Protein AF-0000000076232644 (afdb_homodimer)

Nearest PDB structures (foldseek):
  5eiz-assembly1_C  TM=9.109E-01  e=2.257E-10  Homo sapiens
  4evg-assembly1_C  TM=9.072E-01  e=2.935E-10  Homo sapiens
  6oye-assembly1_C  TM=9.095E-01  e=3.347E-10  Homo sapiens
  6oyg-assembly1_C  TM=9.077E-01  e=3.134E-10  Homo sapiens
  1mff-assembly1_C  TM=9.057E-01  e=1.023E-09  Mus musculus

Organism: NCBI:txid252671

Sequence (260 aa):
MDFWLKEGSFKMPILTIKTNADQTKFERRFFRDLGENIAMHCGIDARNVMIVVLGNQSMYFGCSEAICALASFVITDDLINNEQKSKISTDVFKALLAKGVPSSRTYLTFDRIEKSDIFFNTKRLARPKDMDFWLKEGSFKMPILTIKTNADQTKFERRFFRDLGENIAMHCGIDARNVMIVVLGNQSMYFGCSEAICALASFVITDDLINNEQKSKISTDVFKALLAKGVPSSRTYLTFDRIEKSDIFFNTKRLARPKD

Secondary structure (DSSP, 8-state):
--GGG-SS-----EEEEEESS-GGG--HHHHHHHHHHHHHHHTS-GGG-EEEEE-S-----SSS-SS-EEEEEEEESS---HHHHHHHHHHHHHHHHTTT--GGGEEEEEEEE-GGGEEETTEESS----/--GGG-TT-----EEEEEESS-GGG--HHHHHHHHHHHHHHHTS-GGG-EEEEE-S-EEEESSS-SS-EEEEEEEESS---HHHHHHHHHHHHHHHHTTT--GGGEEEEEEEE-GGG-EETTEESS----

Solvent-accessible surface area (backbone atoms only — not comparable to full-atom values): 14267 Å² total; per-residue (Å²): 126,68,74,77,62,54,76,79,79,68,60,50,42,36,39,40,35,38,23,44,43,62,51,81,72,64,44,68,67,58,46,51,55,52,35,45,51,45,16,59,63,67,71,51,62,39,57,50,32,35,40,37,39,43,40,61,38,93,56,75,57,93,92,34,67,65,63,30,36,46,32,39,36,36,31,27,64,80,60,74,52,71,66,40,50,49,52,47,49,51,52,53,44,50,57,38,37,77,68,67,30,45,62,93,43,43,51,74,46,82,43,78,40,58,48,50,34,29,32,45,54,88,33,65,64,33,75,67,83,129,127,68,74,80,55,53,70,87,74,69,62,51,44,36,38,40,35,40,23,45,43,62,51,81,72,66,45,68,66,57,54,53,56,51,34,43,51,48,16,59,62,69,71,52,60,46,87,52,49,45,78,46,77,45,40,62,31,49,46,34,45,49,83,32,68,65,64,30,36,46,33,40,35,35,30,30,63,84,52,72,52,72,67,39,48,50,53,45,47,49,50,52,40,52,56,37,38,78,67,68,30,45,39,84,39,28,43,38,36,58,42,78,39,57,47,48,76,36,72,54,95,92,32,65,62,36,77,70,82,126

InterPro domains:
  IPR001398 Macrophage migration inhibitory factor [PF01187] (13-122)
  IPR001398 Macrophage migration inhibitory factor [PTHR11954] (12-122)
  IPR014347 Tautomerase/MIF superfamily [G3DSA:3.30.429.10] (12-127)
  IPR014347 Tautomerase/MIF superfamily [SSF55331] (12-125)

Structure (mmCIF, N/CA/C/O backbone):
data_AF-0000000076232644-model_v1
#
loop_
_entity.id
_entity.type
_entity.pdbx_description
1 polymer 'L-dopachrome isomerase'
#
loop_
_atom_site.group_PDB
_atom_site.id
_atom_site.type_symbol
_atom_site.label_atom_id
_atom_site.label_alt_id
_atom_site.label_comp_id
_atom_site.label_asym_id
_atom_site.label_entity_id
_atom_site.label_seq_id
_atom_site.pdbx_PDB_ins_code
_atom_site.Cartn_x
_atom_site.Cartn_y
_atom_site.Cartn_z
_atom_site.occupancy
_atom_site.B_iso_or_equiv
_atom_site.auth_seq_id
_atom_site.auth_comp_id
_atom_site.auth_asym_id
_atom_site.auth_atom_id
_atom_site.pdbx_PDB_model_num
ATOM 1 N N . MET A 1 1 ? 25.438 10.969 -5.785 1 29.89 1 MET A N 1
ATOM 2 C CA . MET A 1 1 ? 24.109 11.281 -6.305 1 29.89 1 MET A CA 1
ATOM 3 C C . MET A 1 1 ? 23.328 10.008 -6.621 1 29.89 1 MET A C 1
ATOM 5 O O . MET A 1 1 ? 23.797 9.18 -7.41 1 29.89 1 MET A O 1
ATOM 9 N N . ASP A 1 2 ? 22.516 9.523 -5.75 1 37.59 2 ASP A N 1
ATOM 10 C CA . ASP A 1 2 ? 22.109 8.133 -5.891 1 37.59 2 ASP A CA 1
ATOM 11 C C . ASP A 1 2 ? 21.438 7.891 -7.234 1 37.59 2 ASP A C 1
ATOM 13 O O . ASP A 1 2 ? 20.609 8.695 -7.668 1 37.59 2 ASP A O 1
ATOM 17 N N . PHE A 1 3 ? 22.047 7.191 -8.078 1 39.88 3 PHE A N 1
ATOM 18 C CA . PHE A 1 3 ? 21.719 6.816 -9.445 1 39.88 3 PHE A CA 1
ATOM 19 C C . PHE A 1 3 ? 20.219 6.711 -9.633 1 39.88 3 PHE A C 1
ATOM 21 O O . PHE A 1 3 ? 19.688 7.07 -10.688 1 39.88 3 PHE A O 1
ATOM 28 N N . TRP A 1 4 ? 19.516 6.109 -8.727 1 42.22 4 TRP A N 1
ATOM 29 C CA . TRP A 1 4 ? 18.094 5.754 -8.836 1 42.22 4 TRP A CA 1
ATOM 30 C C . TRP A 1 4 ? 17.234 7.004 -8.922 1 42.22 4 TRP A C 1
ATOM 32 O O . TRP A 1 4 ? 16.109 6.957 -9.445 1 42.22 4 TRP A O 1
ATOM 42 N N . LEU A 1 5 ? 17.672 8.078 -8.125 1 43.34 5 LEU A N 1
ATOM 43 C CA . LEU A 1 5 ? 16.906 9.32 -8.141 1 43.34 5 LEU A CA 1
ATOM 44 C C . LEU A 1 5 ? 17.141 10.086 -9.445 1 43.34 5 LEU A C 1
ATOM 46 O O . LEU A 1 5 ? 16.922 11.297 -9.5 1 43.34 5 LEU A O 1
ATOM 50 N N . LYS A 1 6 ? 17.891 9.617 -10.328 1 39.97 6 LYS A N 1
ATOM 51 C CA . LYS A 1 6 ? 17.797 10.5 -11.492 1 39.97 6 LYS A CA 1
ATOM 52 C C . LYS A 1 6 ? 16.375 10.977 -11.711 1 39.97 6 LYS A C 1
ATOM 54 O O . LYS A 1 6 ? 15.445 10.172 -11.781 1 39.97 6 LYS A O 1
ATOM 59 N N . GLU A 1 7 ? 15.977 12.172 -11.398 1 47.12 7 GLU A N 1
ATOM 60 C CA . GLU A 1 7 ? 14.766 12.977 -11.258 1 47.12 7 GLU A CA 1
ATOM 61 C C . GLU A 1 7 ? 13.656 12.469 -12.18 1 47.12 7 GLU A C 1
ATOM 63 O O . GLU A 1 7 ? 12.484 12.5 -11.82 1 47.12 7 GLU A O 1
ATOM 68 N N . GLY A 1 8 ? 14.016 12.172 -13.445 1 49.34 8 GLY A N 1
ATOM 69 C CA . GLY A 1 8 ? 12.953 12.164 -14.438 1 49.34 8 GLY A CA 1
ATOM 70 C C . GLY A 1 8 ? 12.102 10.906 -14.391 1 49.34 8 GLY A C 1
ATOM 71 O O . GLY A 1 8 ? 10.883 10.969 -14.531 1 49.34 8 GLY A O 1
ATOM 72 N N . SER A 1 9 ? 12.508 9.641 -14.656 1 57.81 9 SER A N 1
ATOM 73 C CA . SER A 1 9 ? 11.664 8.539 -15.102 1 57.81 9 SER A CA 1
ATOM 74 C C . SER A 1 9 ? 11.414 7.543 -13.969 1 57.81 9 SER A C 1
ATOM 76 O O . SER A 1 9 ? 11.391 6.332 -14.195 1 57.81 9 SER A O 1
ATOM 78 N N . PHE A 1 10 ? 11.43 7.977 -12.758 1 69.25 10 PHE A N 1
ATOM 79 C CA . PHE A 1 10 ? 11.211 6.961 -11.734 1 69.25 10 PHE A CA 1
ATOM 80 C C . PHE A 1 10 ? 9.758 6.492 -11.742 1 69.25 10 PHE A C 1
ATOM 82 O O . PHE A 1 10 ? 8.836 7.293 -11.562 1 69.25 10 PHE A O 1
ATOM 89 N N . LYS A 1 11 ? 9.609 5.289 -12.25 1 77.06 11 LYS A N 1
ATOM 90 C CA . LYS A 1 11 ? 8.336 4.582 -12.141 1 77.06 11 LYS A CA 1
ATOM 91 C C . LYS A 1 11 ? 8.32 3.684 -10.906 1 77.06 11 LYS A C 1
ATOM 93 O O . LYS A 1 11 ? 9.359 3.193 -10.469 1 77.06 11 LYS A O 1
ATOM 98 N N . MET A 1 12 ? 7.234 3.857 -9.984 1 86.06 12 MET A N 1
ATOM 99 C CA . MET A 1 12 ? 7.008 3.121 -8.742 1 86.06 12 MET A CA 1
ATOM 100 C C . MET A 1 12 ? 5.812 2.182 -8.875 1 86.06 12 MET A C 1
ATOM 102 O O . MET A 1 12 ? 4.703 2.521 -8.469 1 86.06 12 MET A O 1
ATOM 106 N N . PRO A 1 13 ? 6.25 1.113 -9.547 1 92.5 13 PRO A N 1
ATOM 107 C CA . PRO A 1 13 ? 5.137 0.169 -9.664 1 92.5 13 PRO A CA 1
ATOM 108 C C . PRO A 1 13 ? 4.91 -0.639 -8.391 1 92.5 13 PRO A C 1
ATOM 110 O O . PRO A 1 13 ? 5.844 -1.246 -7.867 1 92.5 13 PRO A O 1
ATOM 113 N N . ILE A 1 14 ? 3.783 -0.61 -7.902 1 95.94 14 ILE A N 1
ATOM 114 C CA . ILE A 1 14 ? 3.379 -1.385 -6.734 1 95.94 14 ILE A CA 1
ATOM 115 C C . ILE A 1 14 ? 2.162 -2.24 -7.078 1 95.94 14 ILE A C 1
ATOM 117 O O . ILE A 1 14 ? 1.12 -1.717 -7.477 1 95.94 14 ILE A O 1
ATOM 121 N N . LEU A 1 15 ? 2.338 -3.488 -7.004 1 97.75 15 LEU A N 1
ATOM 122 C CA . LEU A 1 15 ? 1.229 -4.418 -7.191 1 97.75 15 LEU A CA 1
ATOM 123 C C . LEU A 1 15 ? 0.832 -5.062 -5.867 1 97.75 15 LEU A C 1
ATOM 125 O O . LEU A 1 15 ? 1.655 -5.707 -5.211 1 97.75 15 LEU A O 1
ATOM 129 N N . THR A 1 16 ? -0.384 -4.887 -5.473 1 98.62 16 THR A N 1
ATOM 130 C CA . THR A 1 16 ? -0.938 -5.547 -4.297 1 98.62 16 THR A CA 1
ATOM 131 C C . THR A 1 16 ? -2.021 -6.543 -4.691 1 98.62 16 THR A C 1
ATOM 133 O O . THR A 1 16 ? -2.945 -6.203 -5.438 1 98.62 16 THR A O 1
ATOM 136 N N . ILE A 1 17 ? -1.903 -7.73 -4.188 1 98.81 17 ILE A N 1
ATOM 137 C CA . ILE A 1 17 ? -2.881 -8.781 -4.465 1 98.81 17 ILE A CA 1
ATOM 138 C C . ILE A 1 17 ? -3.5 -9.266 -3.156 1 98.81 17 ILE A C 1
ATOM 140 O O . ILE A 1 17 ? -2.787 -9.695 -2.246 1 98.81 17 ILE A O 1
ATOM 144 N N . LYS A 1 18 ? -4.762 -9.195 -3.053 1 98.81 18 LYS A N 1
ATOM 145 C CA . LYS A 1 18 ? -5.531 -9.836 -1.991 1 98.81 18 LYS A CA 1
ATOM 146 C C . LYS A 1 18 ? -6.227 -11.094 -2.5 1 98.81 18 LYS A C 1
ATOM 148 O O . LYS A 1 18 ? -6.82 -11.094 -3.578 1 98.81 18 LYS A O 1
ATOM 153 N N . THR A 1 19 ? -6.195 -12.148 -1.772 1 98.88 19 THR A N 1
ATOM 154 C CA . THR A 1 19 ? -6.805 -13.398 -2.223 1 98.88 19 THR A CA 1
ATOM 155 C C . THR A 1 19 ? -7.098 -14.312 -1.038 1 98.88 19 THR A C 1
ATOM 157 O O . THR A 1 19 ? -6.492 -14.172 0.027 1 98.88 19 THR A O 1
ATOM 160 N N . ASN A 1 20 ? -8.109 -15.172 -1.178 1 98.69 20 ASN A N 1
ATOM 161 C CA . ASN A 1 20 ? -8.359 -16.188 -0.158 1 98.69 20 ASN A CA 1
ATOM 162 C C . ASN A 1 20 ? -7.586 -17.469 -0.435 1 98.69 20 ASN A C 1
ATOM 164 O O . ASN A 1 20 ? -7.75 -18.453 0.272 1 98.69 20 ASN A O 1
ATOM 168 N N . ALA A 1 21 ? -6.699 -17.422 -1.456 1 98.31 21 ALA A N 1
ATOM 169 C CA . ALA A 1 21 ? -5.766 -18.531 -1.657 1 98.31 21 ALA A CA 1
ATOM 170 C C . ALA A 1 21 ? -4.742 -18.594 -0.529 1 98.31 21 ALA A C 1
ATOM 172 O O . ALA A 1 21 ? -4.445 -17.578 0.107 1 98.31 21 ALA A O 1
ATOM 173 N N . ASP A 1 22 ? -4.168 -19.766 -0.322 1 97.56 22 ASP A N 1
ATOM 174 C CA . ASP A 1 22 ? -3.156 -19.984 0.709 1 97.56 22 ASP A CA 1
ATOM 175 C C . ASP A 1 22 ? -1.903 -19.156 0.431 1 97.56 22 ASP A C 1
ATOM 177 O O . ASP A 1 22 ? -1.377 -19.172 -0.683 1 97.56 22 ASP A O 1
ATOM 181 N N . GLN A 1 23 ? -1.524 -18.422 1.412 1 95.5 23 GLN A N 1
ATOM 182 C CA . GLN A 1 23 ? -0.379 -17.531 1.308 1 95.5 23 GLN A CA 1
ATOM 183 C C . GLN A 1 23 ? 0.868 -18.281 0.847 1 95.5 23 GLN A C 1
ATOM 185 O O . GLN A 1 23 ? 1.712 -17.719 0.144 1 95.5 23 GLN A O 1
ATOM 190 N N . THR A 1 24 ? 0.994 -19.531 1.217 1 94.88 24 THR A N 1
ATOM 191 C CA . THR A 1 24 ? 2.201 -20.297 0.959 1 94.88 24 THR A CA 1
ATOM 192 C C . THR A 1 24 ? 2.307 -20.656 -0.52 1 94.88 24 THR A C 1
ATOM 194 O O . THR A 1 24 ? 3.359 -21.109 -0.982 1 94.88 24 THR A O 1
ATOM 197 N N . LYS A 1 25 ? 1.254 -20.484 -1.286 1 95.25 25 LYS A N 1
ATOM 198 C CA . LYS A 1 25 ? 1.269 -20.75 -2.721 1 95.25 25 LYS A CA 1
ATOM 199 C C . LYS A 1 25 ? 2.164 -19.766 -3.461 1 95.25 25 LYS A C 1
ATOM 201 O O . LYS A 1 25 ? 2.584 -20.031 -4.59 1 95.25 25 LYS A O 1
ATOM 206 N N . PHE A 1 26 ? 2.371 -18.625 -2.867 1 96.31 26 PHE A N 1
ATOM 207 C CA . PHE A 1 26 ? 3.123 -17.562 -3.529 1 96.31 26 PHE A CA 1
ATOM 208 C C . PHE A 1 26 ? 4.57 -17.547 -3.053 1 96.31 26 PHE A C 1
ATOM 210 O O . PHE A 1 26 ? 4.902 -16.875 -2.076 1 96.31 26 PHE A O 1
ATOM 217 N N . GLU A 1 27 ? 5.344 -18.281 -3.797 1 93.12 27 GLU A N 1
ATOM 218 C CA . GLU A 1 27 ? 6.758 -18.438 -3.459 1 93.12 27 GLU A CA 1
ATOM 219 C C . GLU A 1 27 ? 7.629 -17.5 -4.297 1 93.12 27 GLU A C 1
ATOM 221 O O . GLU A 1 27 ? 7.117 -16.734 -5.121 1 93.12 27 GLU A O 1
ATOM 226 N N . ARG A 1 28 ? 8.883 -17.625 -4.145 1 94.44 28 ARG A N 1
ATOM 227 C CA . ARG A 1 28 ? 9.867 -16.703 -4.699 1 94.44 28 ARG A CA 1
ATOM 228 C C . ARG A 1 28 ? 9.742 -16.609 -6.219 1 94.44 28 ARG A C 1
ATOM 230 O O . ARG A 1 28 ? 9.852 -15.531 -6.793 1 94.44 28 ARG A O 1
ATOM 237 N N . ARG A 1 29 ? 9.594 -17.75 -6.859 1 95.75 29 ARG A N 1
ATOM 238 C CA . ARG A 1 29 ? 9.547 -17.766 -8.32 1 95.75 29 ARG A CA 1
ATOM 239 C C . ARG A 1 29 ? 8.375 -16.938 -8.844 1 95.75 29 ARG A C 1
ATOM 241 O O . ARG A 1 29 ? 8.484 -16.297 -9.891 1 95.75 29 ARG A O 1
ATOM 248 N N . PHE A 1 30 ? 7.258 -17.031 -8.141 1 97.56 30 PHE A N 1
ATOM 249 C CA . PHE A 1 30 ? 6.098 -16.219 -8.5 1 97.56 30 PHE A CA 1
ATOM 250 C C . PHE A 1 30 ? 6.461 -14.742 -8.547 1 97.56 30 PHE A C 1
ATOM 252 O O . PHE A 1 30 ? 6.207 -14.07 -9.547 1 97.56 30 PHE A O 1
ATOM 259 N N . PHE A 1 31 ? 7.121 -14.266 -7.535 1 97.56 31 PHE A N 1
ATOM 260 C CA . PHE A 1 31 ? 7.457 -12.859 -7.383 1 97.56 31 PHE A CA 1
ATOM 261 C C . PHE A 1 31 ? 8.531 -12.445 -8.383 1 97.56 31 PHE A C 1
ATOM 263 O O . PHE A 1 31 ? 8.414 -11.406 -9.039 1 97.56 31 PHE A O 1
ATOM 270 N N . ARG A 1 32 ? 9.508 -13.25 -8.484 1 96.94 32 ARG A N 1
ATOM 271 C CA . ARG A 1 32 ? 10.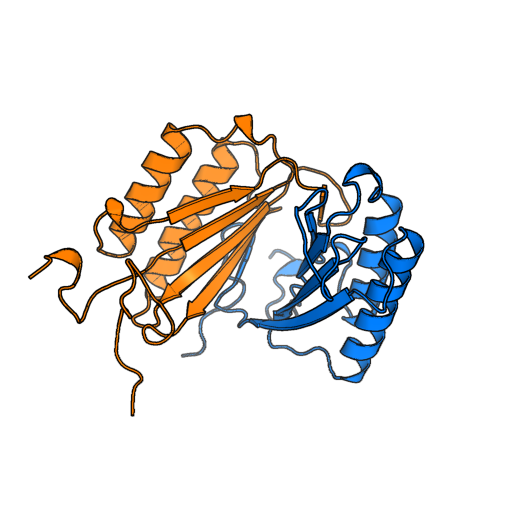633 -12.945 -9.367 1 96.94 32 ARG A CA 1
ATOM 272 C C . ARG A 1 32 ? 10.164 -12.797 -10.812 1 96.94 32 ARG A C 1
ATOM 274 O O . ARG A 1 32 ? 10.43 -11.781 -11.453 1 96.94 32 ARG A O 1
ATOM 281 N N . ASP A 1 33 ? 9.461 -13.789 -11.297 1 97.75 33 ASP A N 1
ATOM 282 C CA . ASP A 1 33 ? 9.016 -13.773 -12.688 1 97.75 33 ASP A CA 1
ATOM 283 C C . ASP A 1 33 ? 8.07 -12.609 -12.953 1 97.75 33 ASP A C 1
ATOM 285 O O . ASP A 1 33 ? 8.227 -11.883 -13.945 1 97.75 33 ASP A O 1
ATOM 289 N N . LEU A 1 34 ? 7.098 -12.43 -12.109 1 97.94 34 LEU A N 1
ATOM 290 C CA . LEU A 1 34 ? 6.125 -11.359 -12.281 1 97.94 34 LEU A CA 1
ATOM 291 C C . LEU A 1 34 ? 6.793 -9.992 -12.164 1 97.94 34 LEU A C 1
ATOM 293 O O . LEU A 1 34 ? 6.516 -9.094 -12.961 1 97.94 34 LEU A O 1
ATOM 297 N N . GLY A 1 35 ? 7.672 -9.867 -11.172 1 97.12 35 GLY A N 1
ATOM 298 C CA . GLY A 1 35 ? 8.406 -8.617 -11.008 1 97.12 35 GLY A CA 1
ATOM 299 C C . GLY A 1 35 ? 9.242 -8.258 -12.227 1 97.12 35 GLY A C 1
ATOM 300 O O . GLY A 1 35 ? 9.25 -7.098 -12.648 1 97.12 35 GLY A O 1
ATOM 301 N N . GLU A 1 36 ? 9.922 -9.219 -12.797 1 97 36 GLU A N 1
ATOM 302 C CA . GLU A 1 36 ? 10.734 -9 -13.992 1 97 36 GLU A CA 1
ATOM 303 C C . GLU A 1 36 ? 9.867 -8.594 -15.18 1 97 36 GLU A C 1
ATOM 305 O O . GLU A 1 36 ? 10.234 -7.703 -15.953 1 97 36 GLU A O 1
ATOM 310 N N . ASN A 1 37 ? 8.75 -9.258 -15.344 1 97.38 37 ASN A N 1
ATOM 311 C CA . ASN A 1 37 ? 7.84 -8.922 -16.438 1 97.38 37 ASN A CA 1
ATOM 312 C C . ASN A 1 37 ? 7.305 -7.504 -16.312 1 97.38 37 ASN A C 1
ATOM 314 O O . ASN A 1 37 ? 7.266 -6.758 -17.297 1 97.38 37 ASN A O 1
ATOM 318 N N . ILE A 1 38 ? 6.855 -7.145 -15.117 1 95.75 38 ILE A N 1
ATOM 319 C CA . ILE A 1 38 ? 6.328 -5.805 -14.875 1 95.75 38 ILE A CA 1
ATOM 320 C C . ILE A 1 38 ? 7.402 -4.762 -15.18 1 95.75 38 ILE A C 1
ATOM 322 O O . ILE A 1 38 ? 7.133 -3.768 -15.859 1 95.75 38 ILE A O 1
ATOM 326 N N . ALA A 1 39 ? 8.625 -5 -14.727 1 93.88 39 ALA A N 1
ATOM 327 C CA . ALA A 1 39 ? 9.727 -4.078 -14.969 1 93.88 39 ALA A CA 1
ATOM 328 C C . ALA A 1 39 ? 9.984 -3.918 -16.469 1 93.88 39 ALA A C 1
ATOM 330 O O . ALA A 1 39 ? 10.195 -2.803 -16.953 1 93.88 39 ALA A O 1
ATOM 331 N N . MET A 1 40 ? 9.945 -5.008 -17.109 1 94.94 40 MET A N 1
ATOM 332 C CA . MET A 1 40 ? 10.164 -5 -18.547 1 94.94 40 MET A CA 1
ATOM 333 C C . MET A 1 40 ? 9.117 -4.137 -19.25 1 94.94 40 MET A C 1
ATOM 335 O O . MET A 1 40 ? 9.461 -3.271 -20.062 1 94.94 40 MET A O 1
ATOM 339 N N . HIS A 1 41 ? 7.879 -4.285 -18.938 1 94.25 41 HIS A N 1
ATOM 340 C CA . HIS A 1 41 ? 6.809 -3.547 -19.594 1 94.25 41 HIS A CA 1
ATOM 341 C C . HIS A 1 41 ? 6.84 -2.07 -19.219 1 94.25 41 HIS A C 1
ATOM 343 O O . HIS A 1 41 ? 6.477 -1.21 -20.016 1 94.25 41 HIS A O 1
ATOM 349 N N . CYS A 1 42 ? 7.262 -1.788 -18 1 90.38 42 CYS A N 1
ATOM 350 C CA . CYS A 1 42 ? 7.328 -0.406 -17.547 1 90.38 42 CYS A CA 1
ATOM 351 C C . CYS A 1 42 ? 8.609 0.268 -18.016 1 90.38 42 CYS A C 1
ATOM 353 O O . CYS A 1 42 ? 8.734 1.492 -17.938 1 90.38 42 CYS A O 1
ATOM 355 N N . GLY A 1 43 ? 9.523 -0.487 -18.484 1 89.38 43 GLY A N 1
ATOM 356 C CA . GLY A 1 43 ? 10.805 0.067 -18.891 1 89.38 43 GLY A CA 1
ATOM 357 C C . GLY A 1 43 ? 11.641 0.564 -17.719 1 89.38 43 GLY A C 1
ATOM 358 O O . GLY A 1 43 ? 12.219 1.649 -17.781 1 89.38 43 GLY A O 1
ATOM 359 N N . ILE A 1 44 ? 11.633 -0.161 -16.609 1 89.06 44 ILE A N 1
ATOM 360 C CA . ILE A 1 44 ? 12.391 0.217 -15.43 1 89.06 44 ILE A CA 1
ATOM 361 C C . ILE A 1 44 ? 13.227 -0.968 -14.953 1 89.06 44 ILE A C 1
ATOM 363 O O . ILE A 1 44 ? 13.117 -2.074 -15.484 1 89.06 44 ILE A O 1
ATOM 367 N N . ASP A 1 45 ? 14.094 -0.713 -13.945 1 90.75 45 ASP A N 1
ATOM 368 C CA . ASP A 1 45 ? 14.836 -1.782 -13.281 1 90.75 45 ASP A CA 1
ATOM 369 C C . ASP A 1 45 ? 13.922 -2.582 -12.352 1 90.75 45 ASP A C 1
ATOM 371 O O . ASP A 1 45 ? 13.102 -2.006 -11.633 1 90.75 45 ASP A O 1
ATOM 375 N N . ALA A 1 46 ? 14.094 -3.955 -12.414 1 92.88 46 ALA A N 1
ATOM 376 C CA . ALA A 1 46 ? 13.281 -4.84 -11.586 1 92.88 46 ALA A CA 1
ATOM 377 C C . ALA A 1 46 ? 13.406 -4.477 -10.109 1 92.88 46 ALA A C 1
ATOM 379 O O . ALA A 1 46 ? 12.5 -4.738 -9.32 1 92.88 46 ALA A O 1
ATOM 380 N N . ARG A 1 47 ? 14.477 -3.838 -9.727 1 92.19 47 ARG A N 1
ATOM 381 C CA . ARG A 1 47 ? 14.742 -3.482 -8.336 1 92.19 47 ARG A CA 1
ATOM 382 C C . ARG A 1 47 ? 13.727 -2.455 -7.832 1 92.19 47 ARG A C 1
ATOM 384 O O . ARG A 1 47 ? 13.617 -2.223 -6.629 1 92.19 47 ARG A O 1
ATOM 391 N N . ASN A 1 48 ? 12.93 -1.833 -8.688 1 90.06 48 ASN A N 1
ATOM 392 C CA . ASN A 1 48 ? 11.984 -0.789 -8.305 1 90.06 48 ASN A CA 1
ATOM 393 C C . ASN A 1 48 ? 10.578 -1.344 -8.141 1 90.06 48 ASN A C 1
ATOM 395 O O . ASN A 1 48 ? 9.664 -0.625 -7.719 1 90.06 48 ASN A O 1
ATOM 399 N N . VAL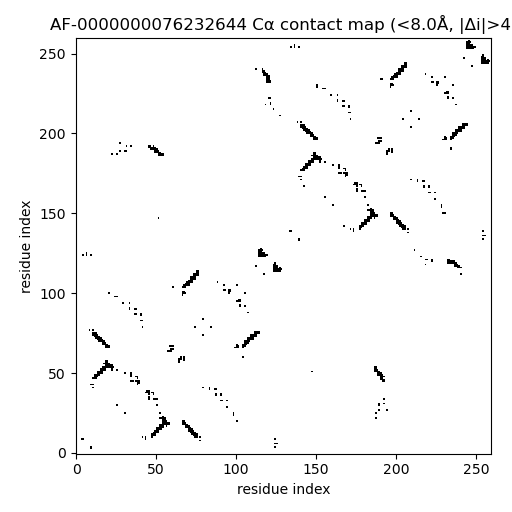 A 1 49 ? 10.391 -2.547 -8.445 1 94 49 VAL A N 1
ATOM 400 C CA . VAL A 1 49 ? 9.055 -3.137 -8.422 1 94 49 VAL A CA 1
ATOM 401 C C . VAL A 1 49 ? 8.781 -3.729 -7.039 1 94 49 VAL A C 1
ATOM 403 O O . VAL A 1 49 ? 9.609 -4.465 -6.496 1 94 49 VAL A O 1
ATOM 406 N N . MET A 1 50 ? 7.652 -3.334 -6.492 1 97 50 MET A N 1
ATOM 407 C CA . MET A 1 50 ? 7.176 -3.969 -5.266 1 97 50 MET A CA 1
ATOM 408 C C . MET A 1 50 ? 5.91 -4.777 -5.527 1 97 50 MET A C 1
ATOM 410 O O . MET A 1 50 ? 4.988 -4.301 -6.188 1 97 50 MET A O 1
ATOM 414 N N . ILE A 1 51 ? 5.84 -5.992 -5.012 1 98.5 51 ILE A N 1
ATOM 415 C CA . ILE A 1 51 ? 4.664 -6.852 -5.062 1 98.5 51 ILE A CA 1
ATOM 416 C C . ILE A 1 51 ? 4.316 -7.332 -3.654 1 98.5 51 ILE A C 1
ATOM 418 O O . ILE A 1 51 ? 5.188 -7.801 -2.92 1 98.5 51 ILE A O 1
ATOM 422 N N . VAL A 1 52 ? 3.117 -7.195 -3.268 1 98.44 52 VAL A N 1
ATOM 423 C CA . VAL A 1 52 ? 2.572 -7.652 -1.994 1 98.44 52 VAL A CA 1
ATOM 424 C C . VAL A 1 52 ? 1.426 -8.633 -2.242 1 98.44 52 VAL A C 1
ATOM 426 O O . VAL A 1 52 ? 0.51 -8.336 -3.016 1 98.44 52 VAL A O 1
ATOM 429 N N . VAL A 1 53 ? 1.481 -9.766 -1.624 1 98.56 53 VAL A N 1
ATOM 430 C CA . VAL A 1 53 ? 0.348 -10.68 -1.66 1 98.56 53 VAL A CA 1
ATOM 431 C C . VAL A 1 53 ? -0.204 -10.875 -0.25 1 98.56 53 VAL A C 1
ATOM 433 O O . VAL A 1 53 ? 0.516 -11.32 0.649 1 98.56 53 VAL A O 1
ATOM 436 N N . LEU A 1 54 ? -1.427 -10.438 -0.06 1 98.5 54 LEU A N 1
ATOM 437 C CA . LEU A 1 54 ? -2.209 -10.758 1.129 1 98.5 54 LEU A CA 1
ATOM 438 C C . LEU A 1 54 ? -3.041 -12.016 0.908 1 98.5 54 LEU A C 1
ATOM 440 O O . LEU A 1 54 ? -4.145 -11.953 0.365 1 98.5 54 LEU A O 1
ATOM 444 N N . GLY A 1 55 ? -2.479 -13.148 1.312 1 97.94 55 GLY A N 1
ATOM 445 C CA . GLY A 1 55 ? -3.182 -14.414 1.197 1 97.94 55 GLY A CA 1
ATOM 446 C C . GLY A 1 55 ? -4.055 -14.727 2.398 1 97.94 55 GLY A C 1
ATOM 447 O O . GLY A 1 55 ? -4.09 -13.953 3.361 1 97.94 55 GLY A O 1
ATOM 448 N N . ASN A 1 56 ? -4.867 -15.82 2.34 1 97.94 56 ASN A N 1
ATOM 449 C CA . ASN A 1 56 ? -5.699 -16.328 3.42 1 97.94 56 ASN A CA 1
ATOM 450 C C . ASN A 1 56 ? -6.754 -15.312 3.852 1 97.94 56 ASN A C 1
ATOM 452 O O . ASN A 1 56 ? -7.156 -15.289 5.016 1 97.94 56 ASN A O 1
ATOM 456 N N . GLN A 1 57 ? -7.094 -14.453 2.973 1 98.12 57 GLN A N 1
ATOM 457 C CA . GLN A 1 57 ? -8.141 -13.484 3.291 1 98.12 57 GLN A CA 1
ATOM 458 C C . GLN A 1 57 ? -9.523 -14.133 3.225 1 98.12 57 GLN A C 1
ATOM 460 O O . GLN A 1 57 ? -9.742 -15.062 2.445 1 98.12 57 GLN A O 1
ATOM 465 N N . SER A 1 58 ? -10.422 -13.727 4.117 1 98.38 58 SER A N 1
ATOM 466 C CA . SER A 1 58 ? -11.828 -14.07 3.938 1 98.38 58 SER A CA 1
ATOM 467 C C . SER A 1 58 ? -12.461 -13.234 2.822 1 98.38 58 SER A C 1
ATOM 469 O O . SER A 1 58 ? -12.508 -12.008 2.906 1 98.38 58 SER A O 1
ATOM 471 N N . MET A 1 59 ? -12.914 -13.992 1.733 1 98.5 59 MET A N 1
ATOM 472 C CA . MET A 1 59 ? -13.43 -13.266 0.577 1 98.5 59 MET A CA 1
ATOM 473 C C . MET A 1 59 ? -14.719 -13.914 0.065 1 98.5 59 MET A C 1
ATOM 475 O O . MET A 1 59 ? -14.945 -15.102 0.276 1 98.5 59 MET A O 1
ATOM 479 N N . TYR A 1 60 ? -15.5 -12.992 -0.454 1 98.69 60 TYR A N 1
ATOM 480 C CA . TYR A 1 60 ? -16.766 -13.367 -1.073 1 98.69 60 TYR A CA 1
ATOM 481 C C . TYR A 1 60 ? -16.938 -12.664 -2.418 1 98.69 60 TYR A C 1
ATOM 483 O O . TYR A 1 60 ? -16.844 -11.445 -2.506 1 98.69 60 TYR A O 1
ATOM 491 N N . PHE A 1 61 ? -17.188 -13.492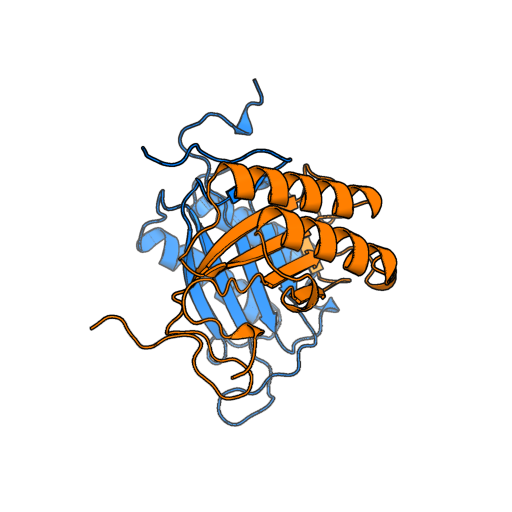 -3.52 1 98.56 61 PHE A N 1
ATOM 492 C CA . PHE A 1 61 ? -17.344 -12.953 -4.863 1 98.56 61 PHE A CA 1
ATOM 493 C C . PHE A 1 61 ? -18.297 -13.805 -5.688 1 98.56 61 PHE A C 1
ATOM 495 O O . PHE A 1 61 ? -18.172 -15.031 -5.719 1 98.56 61 PHE A O 1
ATOM 502 N N . GLY A 1 62 ? -19.219 -13.07 -6.281 1 97.75 62 GLY A N 1
ATOM 503 C CA . GLY A 1 62 ? -20.156 -13.789 -7.133 1 97.75 62 GLY A CA 1
ATOM 504 C C . GLY A 1 62 ? -21.016 -14.789 -6.375 1 97.75 62 GLY A C 1
ATOM 505 O O . GLY A 1 62 ? -21.203 -15.922 -6.828 1 97.75 62 GLY A O 1
ATOM 506 N N . CYS A 1 63 ? -21.359 -14.391 -5.105 1 98 63 CYS A N 1
ATOM 507 C CA . CYS A 1 63 ? -22.25 -15.18 -4.254 1 98 63 CYS A CA 1
ATOM 508 C C . CYS A 1 63 ? -21.547 -16.453 -3.787 1 98 63 CYS A C 1
ATOM 510 O O . CYS A 1 63 ? -22.203 -17.484 -3.609 1 98 63 CYS A O 1
ATOM 512 N N . SER A 1 64 ? -20.25 -16.484 -3.756 1 98.5 64 SER A N 1
ATOM 513 C CA . SER A 1 64 ? -19.5 -17.672 -3.359 1 98.5 64 SER A CA 1
ATOM 514 C C . SER A 1 64 ? -18.203 -17.297 -2.652 1 98.5 64 SER A C 1
ATOM 516 O O . SER A 1 64 ? -17.656 -16.219 -2.881 1 98.5 64 SER A O 1
ATOM 518 N N . GLU A 1 65 ? -17.688 -18.234 -1.82 1 98.44 65 GLU A N 1
ATOM 519 C CA . GLU A 1 65 ? -16.391 -18.078 -1.152 1 98.44 65 GLU A CA 1
ATOM 520 C C . GLU A 1 65 ? -15.289 -18.812 -1.906 1 98.44 65 GLU A C 1
ATOM 522 O O . GLU A 1 65 ? -14.172 -18.953 -1.399 1 98.44 65 GLU A O 1
ATOM 527 N N . ALA A 1 66 ? -15.539 -19.25 -3.145 1 98.69 66 ALA A N 1
ATOM 528 C CA . ALA A 1 66 ? -14.523 -19.922 -3.951 1 98.69 66 ALA A CA 1
ATOM 529 C C . ALA A 1 66 ? -13.32 -19 -4.184 1 98.69 66 ALA A C 1
ATOM 531 O O . ALA A 1 66 ? -13.422 -17.781 -4.023 1 98.69 66 ALA A O 1
ATOM 532 N N . ILE A 1 67 ? -12.227 -19.484 -4.574 1 98.75 67 ILE A N 1
ATOM 533 C CA . ILE A 1 67 ? -10.961 -18.766 -4.734 1 98.75 67 ILE A CA 1
ATOM 534 C C . ILE A 1 67 ? -11.156 -17.578 -5.676 1 98.75 67 ILE A C 1
ATOM 536 O O . ILE A 1 67 ? -11.766 -17.719 -6.734 1 98.75 67 ILE A O 1
ATOM 540 N N . CYS A 1 68 ? -10.688 -16.422 -5.25 1 98.88 68 CYS A N 1
ATOM 541 C CA . CYS A 1 68 ? -10.766 -15.195 -6.023 1 98.88 68 CYS A CA 1
ATOM 542 C C . CYS A 1 68 ? -9.656 -14.227 -5.617 1 98.88 68 CYS A C 1
ATOM 544 O O . CYS A 1 68 ? -8.875 -14.516 -4.711 1 98.88 68 CYS A O 1
ATOM 546 N N . ALA A 1 69 ? -9.523 -13.117 -6.387 1 98.81 69 ALA A N 1
ATOM 547 C CA . ALA A 1 69 ? -8.477 -12.148 -6.066 1 98.81 69 ALA A CA 1
ATOM 548 C C . ALA A 1 69 ? -8.891 -10.734 -6.465 1 98.81 69 ALA A C 1
ATOM 550 O O . ALA A 1 69 ? -9.68 -10.555 -7.391 1 98.81 69 ALA A O 1
ATOM 551 N N . LEU A 1 70 ? -8.453 -9.82 -5.707 1 98.88 70 LEU A N 1
ATOM 552 C CA . LEU A 1 70 ? -8.445 -8.398 -6.027 1 98.88 70 LEU A CA 1
ATOM 553 C C . LEU A 1 70 ? -7.016 -7.875 -6.129 1 98.88 70 LEU A C 1
ATOM 555 O O . LEU A 1 70 ? -6.27 -7.898 -5.145 1 98.88 70 LEU A O 1
ATOM 559 N N . ALA A 1 71 ? -6.656 -7.48 -7.344 1 98.69 71 ALA A N 1
ATOM 560 C CA . ALA A 1 71 ? -5.332 -6.91 -7.574 1 98.69 71 ALA A CA 1
ATOM 561 C C . ALA A 1 71 ? -5.414 -5.41 -7.832 1 98.69 71 ALA A C 1
ATOM 563 O O . ALA A 1 71 ? -6.348 -4.938 -8.484 1 98.69 71 ALA A O 1
ATOM 564 N N . SER A 1 72 ? -4.465 -4.664 -7.297 1 97.5 72 SER A N 1
ATOM 565 C CA . SER A 1 72 ? -4.352 -3.223 -7.5 1 97.5 72 SER A CA 1
ATOM 566 C C . SER A 1 72 ? -2.936 -2.832 -7.906 1 97.5 72 SER A C 1
ATOM 568 O O . SER A 1 72 ? -1.969 -3.182 -7.227 1 97.5 72 SER A O 1
ATOM 570 N N . PHE A 1 73 ? -2.891 -2.154 -9.023 1 96.19 73 PHE A N 1
ATOM 571 C CA . PHE A 1 73 ? -1.621 -1.678 -9.555 1 96.19 73 PHE A CA 1
ATOM 572 C C . PHE A 1 73 ? -1.517 -0.162 -9.43 1 96.19 73 PHE A C 1
ATOM 574 O O . PHE A 1 73 ? -2.307 0.571 -10.031 1 96.19 73 PHE A O 1
ATOM 581 N N . VAL A 1 74 ? -0.565 0.277 -8.57 1 92.69 74 VAL A N 1
ATOM 582 C CA . VAL A 1 74 ? -0.346 1.706 -8.367 1 92.69 74 VAL A CA 1
ATOM 583 C C . VAL A 1 74 ? 0.924 2.139 -9.102 1 92.69 74 VAL A C 1
ATOM 585 O O . VAL A 1 74 ? 1.977 1.513 -8.953 1 92.69 74 VAL A O 1
ATOM 588 N N . ILE A 1 75 ? 0.774 3.191 -9.883 1 86.19 75 ILE A N 1
ATOM 589 C CA . ILE A 1 75 ? 1.9 3.688 -10.664 1 86.19 75 ILE A CA 1
ATOM 590 C C . ILE A 1 75 ? 1.892 5.215 -10.672 1 86.19 75 ILE A C 1
ATOM 592 O O . ILE A 1 75 ? 0.84 5.836 -10.492 1 86.19 75 ILE A O 1
ATOM 596 N N . THR A 1 76 ? 3.049 5.762 -10.773 1 82.25 76 THR A N 1
ATOM 597 C CA . THR A 1 76 ? 3.154 7.215 -10.891 1 82.25 76 THR A CA 1
ATOM 598 C C . THR A 1 76 ? 2.639 7.684 -12.25 1 82.25 76 THR A C 1
ATOM 600 O O . THR A 1 76 ? 2.48 6.879 -13.172 1 82.25 76 THR A O 1
ATOM 603 N N . ASP A 1 77 ? 2.316 8.938 -12.234 1 66.69 77 ASP A N 1
ATOM 604 C CA . ASP A 1 77 ? 1.628 9.539 -13.375 1 66.69 77 ASP A CA 1
ATOM 605 C C . ASP A 1 77 ? 2.459 9.406 -14.648 1 66.69 77 ASP A C 1
ATOM 607 O O . ASP A 1 77 ? 1.944 9.602 -15.758 1 66.69 77 ASP A O 1
ATOM 611 N N . ASP A 1 78 ? 3.775 9.352 -14.508 1 65.62 78 ASP A N 1
ATOM 612 C CA . ASP A 1 78 ? 4.445 9.125 -15.781 1 65.62 78 ASP A CA 1
ATOM 613 C C . ASP A 1 78 ? 4.211 7.707 -16.297 1 65.62 78 ASP A C 1
ATOM 615 O O . ASP A 1 78 ? 4.535 6.734 -15.602 1 65.62 78 ASP A O 1
ATOM 619 N N . LEU A 1 79 ? 3.189 7.645 -16.969 1 62.41 79 LEU A N 1
ATOM 620 C CA . LEU A 1 79 ? 2.125 6.734 -17.359 1 62.41 79 LEU A CA 1
ATOM 621 C C . LEU A 1 79 ? 2.686 5.559 -18.156 1 62.41 79 LEU A C 1
ATOM 623 O O . LEU A 1 79 ? 3.68 5.711 -18.875 1 62.41 79 LEU A O 1
ATOM 627 N N . ILE A 1 80 ? 2.34 4.43 -17.625 1 80 80 ILE A N 1
ATOM 628 C CA . ILE A 1 80 ? 2.238 3.334 -18.578 1 80 80 ILE A CA 1
ATOM 629 C C . ILE A 1 80 ? 1.04 3.564 -19.5 1 80 80 ILE A C 1
ATOM 631 O O . ILE A 1 80 ? 0.064 4.207 -19.109 1 80 80 ILE A O 1
ATOM 635 N N . ASN A 1 81 ? 1.272 3.332 -20.797 1 88.19 81 ASN A N 1
ATOM 636 C CA . ASN A 1 81 ? 0.168 3.488 -21.75 1 88.19 81 ASN A CA 1
ATOM 637 C C . ASN A 1 81 ? -0.77 2.285 -21.719 1 88.19 81 ASN A C 1
ATOM 639 O O . ASN A 1 81 ? -0.562 1.351 -20.938 1 88.19 81 ASN A O 1
ATOM 643 N N . ASN A 1 82 ? -1.819 2.373 -22.484 1 91.62 82 ASN A N 1
ATOM 644 C CA . ASN A 1 82 ? -2.85 1.342 -22.484 1 91.62 82 ASN A CA 1
ATOM 645 C C . ASN A 1 82 ? -2.293 -0.009 -22.922 1 91.62 82 ASN A C 1
ATOM 647 O O . ASN A 1 82 ? -2.715 -1.052 -22.406 1 91.62 82 ASN A O 1
ATOM 651 N N . GLU A 1 83 ? -1.42 0.075 -23.812 1 94.56 83 GLU A N 1
ATOM 652 C CA . GLU A 1 83 ? -0.8 -1.17 -24.266 1 94.56 83 GLU A CA 1
ATOM 653 C C . GLU A 1 83 ? -0.007 -1.825 -23.125 1 94.56 83 GLU A C 1
ATOM 655 O O . GLU A 1 83 ? -0.105 -3.035 -22.922 1 94.56 83 GLU A O 1
ATOM 660 N N . GLN A 1 84 ? 0.772 -1.021 -22.453 1 93.75 84 GLN A N 1
ATOM 661 C CA . GLN A 1 84 ? 1.547 -1.523 -21.328 1 93.75 84 GLN A CA 1
ATOM 662 C C . GLN A 1 84 ? 0.633 -2.068 -20.219 1 93.75 84 GLN A C 1
ATOM 664 O O . GLN A 1 84 ? 0.92 -3.109 -19.625 1 93.75 84 GLN A O 1
ATOM 669 N N . LYS A 1 85 ? -0.508 -1.376 -19.984 1 94.06 85 LYS A N 1
ATOM 670 C CA . LYS A 1 85 ? -1.48 -1.866 -19.016 1 94.06 85 LYS A CA 1
ATOM 671 C C . LYS A 1 85 ? -2.008 -3.242 -19.406 1 94.06 85 LYS A C 1
ATOM 673 O O . LYS A 1 85 ? -2.125 -4.133 -18.562 1 94.06 85 LYS A O 1
ATOM 678 N N . SER A 1 86 ? -2.279 -3.363 -20.672 1 96.81 86 SER A N 1
ATOM 679 C CA . SER A 1 86 ? -2.803 -4.629 -21.172 1 96.81 86 SER A CA 1
ATOM 680 C C . SER A 1 86 ? -1.793 -5.758 -20.984 1 96.81 86 SER A C 1
ATOM 682 O O . SER A 1 86 ? -2.15 -6.855 -20.562 1 96.81 86 SER A O 1
ATOM 684 N N . LYS A 1 87 ? -0.57 -5.465 -21.266 1 97.62 87 LYS A N 1
ATOM 685 C CA . LYS A 1 87 ? 0.476 -6.477 -21.141 1 97.62 87 LYS A CA 1
ATOM 686 C C . LYS A 1 87 ? 0.703 -6.859 -19.688 1 97.62 87 LYS A C 1
ATOM 688 O O . LYS A 1 87 ? 0.817 -8.039 -19.359 1 97.62 87 LYS A O 1
ATOM 693 N N . ILE A 1 88 ? 0.739 -5.855 -18.844 1 97.06 88 ILE A N 1
ATOM 694 C CA . ILE A 1 88 ? 0.915 -6.098 -17.406 1 97.06 88 ILE A CA 1
ATOM 695 C C . ILE A 1 88 ? -0.257 -6.922 -16.875 1 97.06 88 ILE A C 1
ATOM 697 O O . ILE A 1 88 ? -0.062 -7.879 -16.125 1 97.06 88 ILE A O 1
ATOM 701 N N . SER A 1 89 ? -1.471 -6.551 -17.312 1 98.06 89 SER A N 1
ATOM 702 C CA . SER A 1 89 ? -2.656 -7.281 -16.875 1 98.06 89 SER A CA 1
ATOM 703 C C . SER A 1 89 ? -2.58 -8.75 -17.281 1 98.06 89 SER A C 1
ATOM 705 O O . SER A 1 89 ? -2.84 -9.641 -16.469 1 98.06 89 SER A O 1
ATOM 707 N N . THR A 1 90 ? -2.172 -8.977 -18.484 1 98.5 90 THR A N 1
ATOM 708 C CA . THR A 1 90 ? -2.031 -10.344 -18.969 1 98.5 90 THR A CA 1
ATOM 709 C C . THR A 1 90 ? -1.065 -11.133 -18.094 1 98.5 90 THR A C 1
ATOM 711 O O . THR A 1 90 ? -1.357 -12.266 -17.719 1 98.5 90 THR A O 1
ATOM 714 N N . ASP A 1 91 ? 0.042 -10.516 -17.781 1 98.5 91 ASP A N 1
ATOM 715 C CA . ASP A 1 91 ? 1.05 -11.18 -16.969 1 98.5 91 ASP A CA 1
ATOM 716 C C . ASP A 1 91 ? 0.509 -11.484 -15.57 1 98.5 91 ASP A C 1
ATOM 718 O O . ASP A 1 91 ? 0.76 -12.562 -15.023 1 98.5 91 ASP A O 1
ATOM 722 N N . VAL A 1 92 ? -0.241 -10.547 -14.953 1 98.62 92 VAL A N 1
ATOM 723 C CA . VAL A 1 92 ? -0.788 -10.727 -13.609 1 98.62 92 VAL A CA 1
ATOM 724 C C . VAL A 1 92 ? -1.805 -11.859 -13.609 1 98.62 92 VAL A C 1
ATOM 726 O O . VAL A 1 92 ? -1.748 -12.758 -12.766 1 98.62 92 VAL A O 1
ATOM 729 N N . PHE A 1 93 ? -2.688 -11.875 -14.633 1 98.75 93 PHE A N 1
ATOM 730 C CA . PHE A 1 93 ? -3.711 -12.906 -14.703 1 98.75 93 PHE A CA 1
ATOM 731 C C . PHE A 1 93 ? -3.08 -14.281 -14.914 1 98.75 93 PHE A C 1
ATOM 733 O O . PHE A 1 93 ? -3.479 -15.258 -14.273 1 98.75 93 PHE A O 1
ATOM 740 N N . LYS A 1 94 ? -2.113 -14.312 -15.766 1 98.62 94 LYS A N 1
ATOM 741 C CA . LYS A 1 94 ? -1.43 -15.578 -16.016 1 98.62 94 LYS A CA 1
ATOM 742 C C . LYS A 1 94 ? -0.746 -16.094 -14.758 1 98.62 94 LYS A C 1
ATOM 744 O O . LYS A 1 94 ? -0.826 -17.281 -14.445 1 98.62 94 LYS A O 1
ATOM 749 N N . ALA A 1 95 ? -0.051 -15.281 -14.086 1 98.56 95 ALA A N 1
ATOM 750 C CA . ALA A 1 95 ? 0.661 -15.664 -12.875 1 98.56 95 ALA A CA 1
ATOM 751 C C . ALA A 1 95 ? -0.305 -16.203 -11.812 1 98.56 95 ALA A C 1
ATOM 753 O O . ALA A 1 95 ? -0.031 -17.219 -11.172 1 98.56 95 ALA A O 1
ATOM 754 N N . LEU A 1 96 ? -1.451 -15.5 -11.617 1 98.75 96 LEU A N 1
ATOM 755 C CA . LEU A 1 96 ? -2.441 -15.906 -10.625 1 98.75 96 LEU A CA 1
ATOM 756 C C . LEU A 1 96 ? -3.102 -17.219 -11.023 1 98.75 96 LEU A C 1
ATOM 758 O O . LEU A 1 96 ? -3.328 -18.094 -10.172 1 98.75 96 LEU A O 1
ATOM 762 N N . LEU A 1 97 ? -3.369 -17.359 -12.312 1 98.62 97 LEU A N 1
ATOM 763 C CA . LEU A 1 97 ? -3.963 -18.594 -12.812 1 98.62 97 LEU A CA 1
ATOM 764 C C . LEU A 1 97 ? -3.072 -19.781 -12.492 1 98.62 97 LEU A C 1
ATOM 766 O O . LEU A 1 97 ? -3.564 -20.844 -12.078 1 98.62 97 LEU A O 1
ATOM 770 N N . ALA A 1 98 ? -1.801 -19.609 -12.648 1 98.12 98 ALA A N 1
ATOM 771 C CA . ALA A 1 98 ? -0.836 -20.672 -12.367 1 98.12 98 ALA A CA 1
ATOM 772 C C . ALA A 1 98 ? -0.883 -21.078 -10.898 1 98.12 98 ALA A C 1
ATOM 774 O O . ALA A 1 98 ? -0.442 -22.172 -10.531 1 98.12 98 ALA A O 1
ATOM 775 N N . LYS A 1 99 ? -1.428 -20.203 -10.055 1 98.06 99 LYS A N 1
ATOM 776 C CA . LYS A 1 99 ? -1.539 -20.5 -8.633 1 98.06 99 LYS A CA 1
ATOM 777 C C . LYS A 1 99 ? -2.955 -20.922 -8.266 1 98.06 99 LYS A C 1
ATOM 779 O O . LYS A 1 99 ? -3.305 -21 -7.086 1 98.06 99 LYS A O 1
ATOM 784 N N . GLY A 1 100 ? -3.773 -21.156 -9.234 1 98.12 100 GLY A N 1
ATOM 785 C CA . GLY A 1 100 ? -5.117 -21.672 -9.008 1 98.12 100 GLY A CA 1
ATOM 786 C C . GLY A 1 100 ? -6.141 -20.562 -8.781 1 98.12 100 GLY A C 1
ATOM 787 O O . GLY A 1 100 ? -7.25 -20.828 -8.312 1 98.12 100 GLY A O 1
ATOM 788 N N . VAL A 1 101 ? -5.781 -19.375 -9.055 1 98.69 101 VAL A N 1
ATOM 789 C CA . VAL A 1 101 ? -6.73 -18.266 -8.961 1 98.69 101 VAL A CA 1
ATOM 790 C C . VAL A 1 101 ? -7.305 -17.969 -10.344 1 98.69 101 VAL A C 1
ATOM 792 O O . VAL A 1 101 ? -6.605 -17.438 -11.211 1 98.69 101 VAL A O 1
ATOM 795 N N . PRO A 1 102 ? -8.562 -18.203 -10.523 1 98.62 102 PRO A N 1
ATOM 796 C CA . PRO A 1 102 ? -9.133 -18.062 -11.867 1 98.62 102 PRO A CA 1
ATOM 797 C C . PRO A 1 102 ? -9.227 -16.594 -12.312 1 98.62 102 PRO A C 1
ATOM 799 O O . PRO A 1 102 ? -9.578 -15.727 -11.516 1 98.62 102 PRO A O 1
ATOM 802 N N . SER A 1 103 ? -8.992 -16.375 -13.617 1 98.5 103 SER A N 1
ATOM 803 C CA . SER A 1 103 ? -9.109 -15.039 -14.188 1 98.5 103 SER A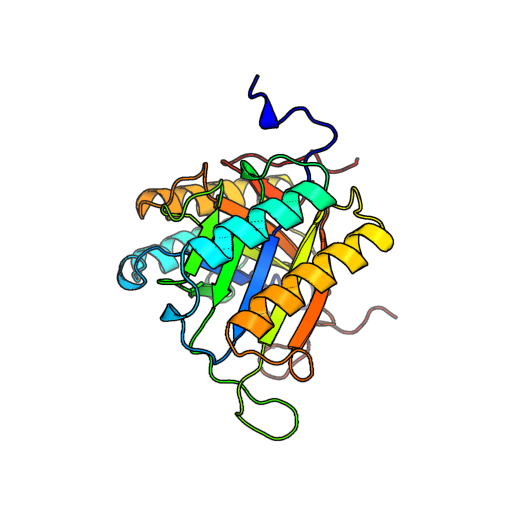 CA 1
ATOM 804 C C . SER A 1 103 ? -10.547 -14.539 -14.125 1 98.5 103 SER A C 1
ATOM 806 O O . SER A 1 103 ? -10.781 -13.336 -13.961 1 98.5 103 SER A O 1
ATOM 808 N N . SER A 1 104 ? -11.5 -15.406 -14.188 1 98.56 104 SER A N 1
ATOM 809 C CA . SER A 1 104 ? -12.922 -15.062 -14.195 1 98.56 104 SER A CA 1
ATOM 810 C C . SER A 1 104 ? -13.383 -14.609 -12.812 1 98.56 104 SER A C 1
ATOM 812 O O . SER A 1 104 ? -14.516 -14.133 -12.656 1 98.56 104 SER A O 1
ATOM 814 N N . ARG A 1 105 ? -12.555 -14.734 -11.844 1 98.75 105 ARG A N 1
ATOM 815 C CA . ARG A 1 105 ? -12.898 -14.328 -10.492 1 98.75 105 ARG A CA 1
ATOM 816 C C . ARG A 1 105 ? -11.836 -13.383 -9.922 1 98.75 105 ARG A C 1
ATOM 818 O O . ARG A 1 105 ? -11.562 -13.398 -8.719 1 98.75 105 ARG A O 1
ATOM 825 N N . THR A 1 106 ? -11.148 -12.664 -10.781 1 98.75 106 THR A N 1
ATOM 826 C CA . THR A 1 106 ? -10.109 -11.711 -10.406 1 98.75 106 THR A CA 1
ATOM 827 C C . THR A 1 106 ? -10.414 -10.32 -10.969 1 98.75 106 THR A C 1
ATOM 829 O O . THR A 1 106 ? -10.703 -10.18 -12.156 1 98.75 106 THR A O 1
ATOM 832 N N . TYR A 1 107 ? -10.469 -9.305 -10.156 1 98.69 107 TYR A N 1
ATOM 833 C CA . TYR A 1 107 ? -10.43 -7.914 -10.578 1 98.69 107 TYR A CA 1
ATOM 834 C C . TYR A 1 107 ? -9.016 -7.352 -10.477 1 98.69 107 TYR A C 1
ATOM 836 O O . TYR A 1 107 ? -8.297 -7.641 -9.516 1 98.69 107 TYR A O 1
ATOM 844 N N . LEU A 1 108 ? -8.602 -6.613 -11.453 1 98.5 108 LEU A N 1
ATOM 845 C CA . LEU A 1 108 ? -7.371 -5.832 -11.438 1 98.5 108 LEU A CA 1
ATOM 846 C C . LEU A 1 108 ? -7.656 -4.359 -11.711 1 98.5 108 LEU A C 1
ATOM 848 O O . LEU A 1 108 ? -8.297 -4.023 -12.711 1 98.5 108 LEU A O 1
ATOM 852 N N . THR A 1 109 ? -7.254 -3.498 -10.859 1 96.44 109 THR A N 1
ATOM 853 C CA . THR A 1 109 ? -7.438 -2.061 -11.031 1 96.44 109 THR A CA 1
ATOM 854 C C . THR A 1 109 ? -6.09 -1.354 -11.156 1 96.44 109 THR A C 1
ATOM 856 O O . THR A 1 109 ? -5.094 -1.803 -10.594 1 96.44 109 THR A O 1
ATOM 859 N N . PHE A 1 110 ? -6.035 -0.339 -11.984 1 93.94 110 PHE A N 1
ATOM 860 C CA . PHE A 1 110 ? -4.891 0.56 -12.094 1 93.94 110 PHE A CA 1
ATOM 861 C C . PHE A 1 110 ? -5.195 1.904 -11.438 1 93.94 110 PHE A C 1
ATOM 863 O O . PHE A 1 110 ? -6.184 2.557 -11.789 1 93.94 110 PHE A O 1
ATOM 870 N N . ASP A 1 111 ? -4.336 2.229 -10.453 1 89.38 111 ASP A N 1
ATOM 871 C CA . ASP A 1 111 ? -4.496 3.502 -9.758 1 89.38 111 ASP A CA 1
ATOM 872 C C . ASP A 1 111 ? -3.289 4.41 -9.984 1 89.38 111 ASP A C 1
ATOM 874 O O . ASP A 1 111 ? -2.146 3.949 -9.953 1 89.38 111 ASP A O 1
ATOM 878 N N . ARG A 1 112 ? -3.668 5.672 -10.148 1 86.19 112 ARG A N 1
ATOM 879 C CA . ARG A 1 112 ? -2.596 6.633 -10.383 1 86.19 112 ARG A CA 1
ATOM 880 C C . ARG A 1 112 ? -2.293 7.438 -9.125 1 86.19 112 ARG A C 1
ATOM 882 O O . ARG A 1 112 ? -3.205 7.805 -8.383 1 86.19 112 ARG A O 1
ATOM 889 N N . ILE A 1 113 ? -0.976 7.66 -9.016 1 87.19 113 ILE A N 1
ATOM 890 C CA . ILE A 1 113 ? -0.54 8.477 -7.891 1 87.19 113 ILE A CA 1
ATOM 891 C C . ILE A 1 113 ? 0.535 9.461 -8.352 1 87.19 113 ILE A C 1
ATOM 893 O O . ILE A 1 113 ? 1.367 9.125 -9.195 1 87.19 113 ILE A O 1
ATOM 897 N N . GLU A 1 114 ? 0.475 10.688 -7.82 1 86.75 114 GLU A N 1
ATOM 898 C CA . GLU A 1 114 ? 1.494 11.688 -8.133 1 86.75 114 GLU A CA 1
ATOM 899 C C . GLU A 1 114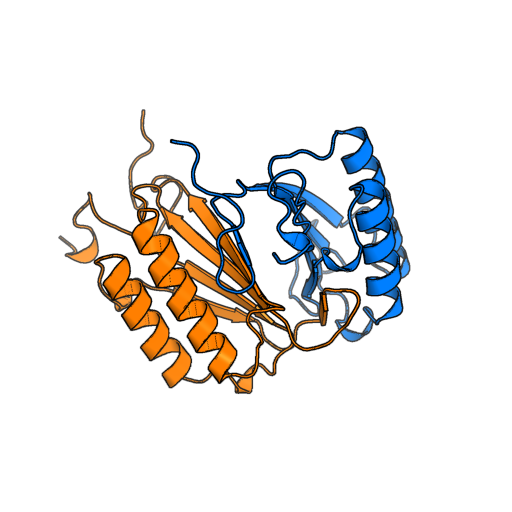 ? 2.82 11.352 -7.457 1 86.75 114 GLU A C 1
ATOM 901 O O . GLU A 1 114 ? 2.844 10.93 -6.297 1 86.75 114 GLU A O 1
ATOM 906 N N . LYS A 1 115 ? 3.904 11.656 -8.148 1 87.25 115 LYS A N 1
ATOM 907 C CA . LYS A 1 115 ? 5.238 11.406 -7.613 1 87.25 115 LYS A CA 1
ATOM 908 C C . LYS A 1 115 ? 5.461 12.164 -6.312 1 87.25 115 LYS A C 1
ATOM 910 O O . LYS A 1 115 ? 6.16 11.688 -5.414 1 87.25 115 LYS A O 1
ATOM 915 N N . SER A 1 116 ? 4.836 13.328 -6.199 1 88.12 116 SER A N 1
ATOM 916 C CA . SER A 1 116 ? 5.008 14.18 -5.023 1 88.12 116 SER A CA 1
ATOM 917 C C . SER A 1 116 ? 4.316 13.578 -3.805 1 88.12 116 SER A C 1
ATOM 919 O O . SER A 1 116 ? 4.527 14.039 -2.678 1 88.12 116 SER A O 1
ATOM 921 N N . ASP A 1 117 ? 3.58 12.508 -4.047 1 89.69 117 ASP A N 1
ATOM 922 C CA . ASP A 1 117 ? 2.846 11.883 -2.951 1 89.69 117 ASP A CA 1
ATOM 923 C C . ASP A 1 117 ? 3.479 10.547 -2.559 1 89.69 117 ASP A C 1
ATOM 925 O O . ASP A 1 117 ? 2.877 9.766 -1.82 1 89.69 117 ASP A O 1
ATOM 929 N N . ILE A 1 118 ? 4.629 10.344 -3.041 1 92.06 118 ILE A N 1
ATOM 930 C CA . ILE A 1 118 ? 5.336 9.102 -2.75 1 92.06 118 ILE A CA 1
ATOM 931 C C . ILE A 1 118 ? 6.652 9.406 -2.043 1 92.06 118 ILE A C 1
ATOM 933 O O . ILE A 1 118 ? 7.383 10.32 -2.447 1 92.06 118 ILE A O 1
ATOM 937 N N . PHE A 1 119 ? 6.867 8.711 -1.015 1 94.25 119 PHE A N 1
ATOM 938 C CA . PHE A 1 119 ? 8.133 8.758 -0.301 1 94.25 119 PHE A CA 1
ATOM 939 C C . PHE A 1 119 ? 8.836 7.402 -0.343 1 94.25 119 PHE A C 1
ATOM 941 O O . PHE A 1 119 ? 8.18 6.363 -0.243 1 94.25 119 PHE A O 1
ATOM 948 N N . PHE A 1 120 ? 10.133 7.469 -0.552 1 92.88 120 PHE A N 1
ATOM 949 C CA . PHE A 1 120 ? 11.016 6.309 -0.575 1 92.88 120 PHE A CA 1
ATOM 950 C C . PHE A 1 120 ? 12.352 6.629 0.076 1 92.88 120 PHE A C 1
ATOM 952 O O . PHE A 1 120 ? 12.961 7.66 -0.22 1 92.88 120 PHE A O 1
ATOM 959 N N . ASN A 1 121 ? 12.758 5.715 0.999 1 92.88 121 ASN A N 1
ATOM 960 C CA . ASN A 1 121 ? 14.031 5.914 1.688 1 92.88 121 ASN A CA 1
ATOM 961 C C . ASN A 1 121 ? 14.102 7.289 2.344 1 92.88 121 ASN A C 1
ATOM 963 O O . ASN A 1 121 ? 15.102 8 2.199 1 92.88 121 ASN A O 1
ATOM 967 N N . THR A 1 122 ? 13.055 7.742 2.893 1 91.38 122 THR A N 1
ATOM 968 C CA . THR A 1 122 ? 12.891 8.953 3.689 1 91.38 122 THR A CA 1
ATOM 969 C C . THR A 1 122 ? 12.867 10.188 2.795 1 91.38 122 THR A C 1
ATOM 971 O O . THR A 1 122 ? 12.938 11.32 3.285 1 91.38 122 THR A O 1
ATOM 974 N N . LYS A 1 123 ? 12.766 9.898 1.554 1 91.38 123 LYS A N 1
ATOM 975 C CA . LYS A 1 123 ? 12.773 11.016 0.612 1 91.38 123 LYS A CA 1
ATOM 976 C C . LYS A 1 123 ? 11.508 11.023 -0.245 1 91.38 123 LYS A C 1
ATOM 978 O O . LYS A 1 123 ? 11.008 9.969 -0.631 1 91.38 123 LYS A O 1
ATOM 983 N N . ARG A 1 124 ? 11.148 12.219 -0.541 1 91.25 124 ARG A N 1
ATOM 984 C CA . ARG A 1 124 ? 10.047 12.398 -1.485 1 91.25 124 ARG A CA 1
ATOM 985 C C . ARG A 1 124 ? 10.523 12.195 -2.92 1 91.25 124 ARG A C 1
ATOM 987 O O . ARG A 1 124 ? 11.594 12.664 -3.297 1 91.25 124 ARG A O 1
ATOM 994 N N . LEU A 1 125 ? 9.742 11.477 -3.707 1 87.25 125 LEU A N 1
ATOM 995 C CA . LEU A 1 125 ? 10.195 11.117 -5.043 1 87.25 125 LEU A CA 1
ATOM 996 C C . LEU A 1 125 ? 10.219 12.336 -5.957 1 87.25 125 LEU A C 1
ATOM 998 O O . LEU A 1 125 ? 10.938 12.352 -6.961 1 87.25 125 LEU A O 1
ATOM 1002 N N . ALA A 1 126 ? 9.391 13.266 -5.668 1 81.12 126 ALA A N 1
ATOM 1003 C CA . ALA A 1 126 ? 9.398 14.508 -6.434 1 81.12 126 ALA A CA 1
ATOM 1004 C C . ALA A 1 126 ? 8.805 15.656 -5.629 1 81.12 126 ALA A C 1
ATOM 1006 O O . ALA A 1 126 ? 7.996 15.43 -4.719 1 81.12 126 ALA A O 1
ATOM 1007 N N . ARG A 1 127 ? 9.312 16.859 -5.957 1 75.62 127 ARG A N 1
ATOM 1008 C CA . ARG A 1 127 ? 8.719 18.047 -5.352 1 75.62 127 ARG A CA 1
ATOM 1009 C C . ARG A 1 127 ? 7.332 18.328 -5.918 1 75.62 127 ARG A C 1
ATOM 1011 O O . ARG A 1 127 ? 7.094 18.109 -7.109 1 75.62 127 ARG A O 1
ATOM 1018 N N . PRO A 1 128 ? 6.422 18.75 -4.965 1 68.88 128 PRO A N 1
ATOM 1019 C CA . PRO A 1 128 ? 5.105 19.109 -5.488 1 68.88 128 PRO A CA 1
ATOM 1020 C C . PRO A 1 128 ? 5.176 20.188 -6.574 1 68.88 128 PRO A C 1
ATOM 1022 O O . PRO A 1 128 ? 6.066 21.031 -6.547 1 68.88 128 PRO A O 1
ATOM 1025 N N . LYS A 1 129 ? 4.434 19.844 -7.621 1 59.09 129 LYS A N 1
ATOM 1026 C CA . LYS A 1 129 ? 4.379 20.844 -8.688 1 59.09 129 LYS A CA 1
ATOM 1027 C C . LYS A 1 129 ? 3.828 22.172 -8.172 1 59.09 129 LYS A C 1
ATOM 1029 O O . LYS A 1 129 ? 2.914 22.188 -7.344 1 59.09 129 LYS A O 1
ATOM 1034 N N . ASP A 1 130 ? 4.641 23.328 -8.055 1 52.28 130 ASP A N 1
ATOM 1035 C CA . ASP A 1 130 ? 4.191 24.688 -7.734 1 52.28 130 ASP A CA 1
ATOM 1036 C C . ASP A 1 130 ? 2.875 25 -8.438 1 52.28 130 ASP A C 1
ATOM 1038 O O . ASP A 1 130 ? 2.605 24.5 -9.523 1 52.28 130 ASP A O 1
ATOM 1042 N N . MET B 1 1 ? -23.641 18.859 20.75 1 34.69 1 MET B N 1
ATOM 1043 C CA . MET B 1 1 ? -22.969 19.016 19.469 1 34.69 1 MET B CA 1
ATOM 1044 C C . MET B 1 1 ? -21.578 18.406 19.484 1 34.69 1 MET B C 1
ATOM 1046 O O . MET B 1 1 ? -20.75 18.75 20.328 1 34.69 1 MET B O 1
ATOM 1050 N N . ASP B 1 2 ? -21.469 17.25 19.016 1 41 2 ASP B N 1
ATOM 1051 C CA . ASP B 1 2 ? -20.281 16.453 19.344 1 41 2 ASP B CA 1
ATOM 1052 C C . ASP B 1 2 ? -19.016 17.172 18.922 1 41 2 ASP B C 1
ATOM 1054 O O . ASP B 1 2 ? -18.938 17.734 17.812 1 41 2 ASP B O 1
ATOM 1058 N N . PHE B 1 3 ? -18.297 17.625 19.797 1 39.16 3 PHE B N 1
ATOM 1059 C CA . PHE B 1 3 ? -17.062 18.391 19.75 1 39.16 3 PHE B CA 1
ATOM 1060 C C . PHE B 1 3 ? -16.203 17.984 18.562 1 39.16 3 PHE B C 1
ATOM 1062 O O . PHE B 1 3 ? -15.555 18.828 17.938 1 39.16 3 PHE B O 1
ATOM 1069 N N . TRP B 1 4 ? -16.078 16.734 18.25 1 44.53 4 TRP B N 1
ATOM 1070 C CA . TRP B 1 4 ? -15.234 16.188 17.188 1 44.53 4 TRP B CA 1
ATOM 1071 C C . TRP B 1 4 ? -15.68 16.688 15.82 1 44.53 4 TRP B C 1
ATOM 1073 O O . TRP B 1 4 ? -14.953 16.562 14.836 1 44.53 4 TRP B O 1
ATOM 1083 N N . LEU B 1 5 ? -17.031 17 15.703 1 43.53 5 LEU B N 1
ATOM 1084 C CA . LEU B 1 5 ? -17.594 17.484 14.445 1 43.53 5 LEU B CA 1
ATOM 1085 C C . LEU B 1 5 ? -17.375 18.984 14.312 1 43.53 5 LEU B C 1
ATOM 1087 O O . LEU B 1 5 ? -18.172 19.672 13.641 1 43.53 5 LEU B O 1
ATOM 1091 N N . LYS B 1 6 ? -16.719 19.578 15.133 1 43.81 6 LYS B N 1
ATOM 1092 C CA . LYS B 1 6 ? -16.625 20.922 14.562 1 43.81 6 LYS B CA 1
ATOM 1093 C C . LYS B 1 6 ? -16.328 20.859 13.07 1 43.81 6 LYS B C 1
ATOM 1095 O O . LYS B 1 6 ? -15.359 20.234 12.648 1 43.81 6 LYS B O 1
ATOM 1100 N N . GLU B 1 7 ? -17.266 20.984 12.188 1 48.5 7 GLU B N 1
ATOM 1101 C CA . GLU B 1 7 ? -17.547 20.781 10.773 1 48.5 7 GLU B CA 1
ATOM 1102 C C . GLU B 1 7 ? -16.281 20.953 9.938 1 48.5 7 GLU B C 1
ATOM 1104 O O . GLU B 1 7 ? -16.062 20.219 8.969 1 48.5 7 GLU B O 1
ATOM 1109 N N . GLY B 1 8 ? -15.508 21.984 10.117 1 50.78 8 GLY B N 1
ATOM 1110 C CA . GLY B 1 8 ? -14.539 22.453 9.133 1 50.78 8 GLY B CA 1
ATOM 1111 C C . GLY B 1 8 ? -13.203 21.734 9.219 1 50.78 8 GLY B C 1
ATOM 1112 O O . GLY B 1 8 ? -12.414 21.75 8.273 1 50.78 8 GLY B O 1
ATOM 1113 N N . SER B 1 9 ? -12.75 21.172 10.375 1 57.72 9 SER B N 1
ATOM 1114 C CA . SER B 1 9 ? -11.344 20.812 10.516 1 57.72 9 SER B CA 1
ATOM 1115 C C . SER B 1 9 ? -11.172 19.297 10.703 1 57.72 9 SER B C 1
ATOM 1117 O O . SER B 1 9 ? -10.172 18.844 11.258 1 57.72 9 SER B O 1
ATOM 1119 N N . PHE B 1 10 ? -12.156 18.5 10.305 1 67.69 10 PHE B N 1
ATOM 1120 C CA . PHE B 1 10 ? -11.969 17.078 10.594 1 67.69 10 PHE B CA 1
ATOM 1121 C C . PHE B 1 10 ? -10.992 16.453 9.602 1 67.69 10 PHE B C 1
ATOM 1123 O O . PHE B 1 10 ? -11.234 16.469 8.398 1 67.69 10 PHE B O 1
ATOM 1130 N N . LYS B 1 11 ? -9.828 16.156 10.18 1 75.81 11 LYS B N 1
ATOM 1131 C CA . LYS B 1 11 ? -8.852 15.375 9.422 1 75.81 11 LYS B CA 1
ATOM 1132 C C . LYS B 1 11 ? -8.906 13.898 9.805 1 75.81 11 LYS B C 1
ATOM 1134 O O . LYS B 1 11 ? -9.148 13.562 10.961 1 75.81 11 LYS B O 1
ATOM 1139 N N . MET B 1 12 ? -9.078 12.977 8.75 1 84.06 12 MET B N 1
ATOM 1140 C CA . MET B 1 12 ? -9.133 11.531 8.93 1 84.06 12 MET B CA 1
ATOM 1141 C C . MET B 1 12 ? -7.84 10.875 8.469 1 84.06 12 MET B C 1
ATOM 1143 O O . MET B 1 12 ? -7.719 10.484 7.305 1 84.06 12 MET B O 1
ATOM 1147 N N . PRO B 1 13 ? -6.961 10.906 9.445 1 91.44 13 PRO B N 1
ATOM 1148 C CA . PRO B 1 13 ? -5.73 10.219 9.047 1 91.44 13 PRO B CA 1
ATOM 1149 C C . PRO B 1 13 ? -5.805 8.711 9.242 1 91.44 13 PRO B C 1
ATOM 1151 O O . PRO B 1 13 ? -6.105 8.242 10.344 1 91.44 13 PRO B O 1
ATOM 1154 N N . ILE B 1 14 ? -5.602 8.008 8.211 1 95.06 14 ILE B N 1
ATOM 1155 C CA . ILE B 1 14 ? -5.523 6.551 8.258 1 95.06 14 ILE B CA 1
ATOM 1156 C C . ILE B 1 14 ? -4.188 6.09 7.68 1 95.06 14 ILE B C 1
ATOM 1158 O O . ILE B 1 14 ? -3.861 6.387 6.531 1 95.06 14 ILE B O 1
ATOM 1162 N N . LEU B 1 15 ? -3.412 5.441 8.523 1 97.62 15 LEU B N 1
ATOM 1163 C CA . LEU B 1 15 ? -2.16 4.84 8.078 1 97.62 15 LEU B CA 1
ATOM 1164 C C . LEU B 1 15 ? -2.27 3.318 8.039 1 97.62 15 LEU B C 1
ATOM 1166 O O . LEU B 1 15 ? -2.57 2.689 9.055 1 97.62 15 LEU B O 1
ATOM 1170 N N . THR B 1 16 ? -2.059 2.752 6.887 1 98.5 16 THR B N 1
ATOM 1171 C CA . THR B 1 16 ? -1.985 1.303 6.73 1 98.5 16 THR B CA 1
ATOM 1172 C C . THR B 1 16 ? -0.574 0.871 6.344 1 98.5 16 THR B C 1
ATOM 1174 O O . THR B 1 16 ? 0.014 1.418 5.41 1 98.5 16 THR B O 1
ATOM 1177 N N . ILE B 1 17 ? -0.066 -0.094 7.051 1 98.75 17 ILE B N 1
ATOM 1178 C CA . ILE B 1 17 ? 1.266 -0.621 6.773 1 98.75 17 ILE B CA 1
ATOM 1179 C C . ILE B 1 17 ? 1.174 -2.111 6.449 1 98.75 17 ILE B C 1
ATOM 1181 O O . ILE B 1 17 ? 0.659 -2.896 7.25 1 98.75 17 ILE B O 1
ATOM 1185 N N . LYS B 1 18 ? 1.64 -2.467 5.32 1 98.69 18 LYS B N 1
ATOM 1186 C CA . LYS B 1 18 ? 1.86 -3.861 4.949 1 98.69 18 LYS B CA 1
ATOM 1187 C C . LYS B 1 18 ? 3.342 -4.223 5.02 1 98.69 18 LYS B C 1
ATOM 1189 O O . LYS B 1 18 ? 4.188 -3.488 4.508 1 98.69 18 LYS B O 1
ATOM 1194 N N . THR B 1 19 ? 3.678 -5.336 5.617 1 98.75 19 THR B N 1
ATOM 1195 C CA . THR B 1 19 ? 5.074 -5.723 5.762 1 98.75 19 THR B CA 1
ATOM 1196 C C . THR B 1 19 ? 5.203 -7.234 5.949 1 98.75 19 THR B C 1
ATOM 1198 O O . THR B 1 19 ? 4.242 -7.898 6.34 1 98.75 19 THR B O 1
ATOM 1201 N N . ASN B 1 20 ? 6.34 -7.773 5.551 1 97.88 20 ASN B N 1
ATOM 1202 C CA . ASN B 1 20 ? 6.598 -9.188 5.824 1 97.88 20 ASN B CA 1
ATOM 1203 C C . ASN B 1 20 ? 7.289 -9.383 7.168 1 97.88 20 ASN B C 1
ATOM 1205 O O . ASN B 1 20 ? 7.645 -10.5 7.531 1 97.88 20 ASN B O 1
ATOM 1209 N N . ALA B 1 21 ? 7.453 -8.25 7.898 1 98.31 21 ALA B N 1
ATOM 1210 C CA . ALA B 1 21 ? 7.91 -8.375 9.281 1 98.31 21 ALA B CA 1
ATOM 1211 C C . ALA B 1 21 ? 6.867 -9.078 10.141 1 98.31 21 ALA B C 1
ATOM 1213 O O . ALA B 1 21 ? 5.668 -9.023 9.852 1 98.31 21 ALA B O 1
ATOM 1214 N N . ASP B 1 22 ? 7.332 -9.672 11.219 1 98.06 22 ASP B N 1
ATOM 1215 C CA . ASP B 1 22 ? 6.457 -10.398 12.133 1 98.06 22 ASP B CA 1
ATOM 1216 C C . ASP B 1 22 ? 5.445 -9.461 12.789 1 98.06 22 ASP B C 1
ATOM 1218 O O . ASP B 1 22 ? 5.809 -8.406 13.305 1 98.06 22 ASP B O 1
ATOM 1222 N N . GLN B 1 23 ? 4.246 -9.82 12.695 1 96.81 23 GLN B N 1
ATOM 1223 C CA . GLN B 1 23 ? 3.135 -9.039 13.234 1 96.81 23 GLN B CA 1
ATOM 1224 C C . GLN B 1 23 ? 3.367 -8.688 14.695 1 96.81 23 GLN B C 1
ATOM 1226 O O . GLN B 1 23 ? 2.963 -7.617 15.156 1 96.81 23 GLN B O 1
ATOM 1231 N N . THR B 1 24 ? 3.98 -9.547 15.453 1 97.38 24 THR B N 1
ATOM 1232 C CA . THR B 1 24 ? 4.113 -9.406 16.906 1 97.38 24 THR B CA 1
ATOM 1233 C C . THR B 1 24 ? 5.113 -8.305 17.25 1 97.38 24 THR B C 1
ATOM 1235 O O . THR B 1 24 ? 5.184 -7.863 18.391 1 97.38 24 THR B O 1
ATOM 1238 N N . LYS B 1 25 ? 5.895 -7.863 16.281 1 96.88 25 LYS B N 1
ATOM 1239 C CA . LYS B 1 25 ? 6.859 -6.789 16.516 1 96.88 25 LYS B CA 1
ATOM 1240 C C . LYS B 1 25 ? 6.156 -5.469 16.781 1 96.88 25 LYS B C 1
ATOM 1242 O O . LYS B 1 25 ? 6.754 -4.539 17.328 1 96.88 25 LYS B O 1
ATOM 1247 N N . PHE B 1 26 ? 4.941 -5.344 16.312 1 97.94 26 PHE B N 1
ATOM 1248 C CA . PHE B 1 26 ? 4.207 -4.09 16.422 1 97.94 26 PHE B CA 1
ATOM 1249 C C . PHE B 1 26 ? 3.264 -4.125 17.625 1 97.94 26 PHE B C 1
ATOM 1251 O O . PHE B 1 26 ? 2.115 -4.559 17.5 1 97.94 26 PHE B O 1
ATOM 1258 N N . GLU B 1 27 ? 3.783 -3.652 18.688 1 96.75 27 GLU B N 1
ATOM 1259 C CA . GLU B 1 27 ? 3.043 -3.672 19.938 1 96.75 27 GLU B CA 1
ATOM 1260 C C . GLU B 1 27 ? 2.447 -2.303 20.25 1 96.75 27 GLU B C 1
ATOM 1262 O O . GLU B 1 27 ? 2.539 -1.381 19.438 1 96.75 27 GLU B O 1
ATOM 1267 N N . ARG B 1 28 ? 1.906 -2.178 21.422 1 96.94 28 ARG B N 1
ATOM 1268 C CA . ARG B 1 28 ? 1.119 -1.02 21.844 1 96.94 28 ARG B CA 1
ATOM 1269 C C . ARG B 1 28 ? 1.932 0.266 21.719 1 96.94 28 ARG B C 1
ATOM 1271 O O . ARG B 1 28 ? 1.42 1.289 21.266 1 96.94 28 ARG B O 1
ATOM 1278 N N . ARG B 1 29 ? 3.137 0.259 22.172 1 97.06 29 ARG B N 1
ATOM 1279 C CA . ARG B 1 29 ? 3.965 1.462 22.188 1 97.06 29 ARG B CA 1
ATOM 1280 C C . ARG B 1 29 ? 4.188 1.985 20.766 1 97.06 29 ARG B C 1
ATOM 1282 O O . ARG B 1 29 ? 4.246 3.197 20.547 1 97.06 29 ARG B O 1
ATOM 1289 N N . PHE B 1 30 ? 4.34 1.092 19.828 1 98.12 30 PHE B N 1
ATOM 1290 C CA . PHE B 1 30 ? 4.477 1.47 18.422 1 98.12 30 PHE B CA 1
ATOM 1291 C C . PHE B 1 30 ? 3.287 2.307 17.969 1 98.12 30 PHE B C 1
ATOM 1293 O O . PHE B 1 30 ? 3.461 3.398 17.422 1 98.12 30 PHE B O 1
ATOM 1300 N N . PHE B 1 31 ? 2.082 1.838 18.266 1 98 31 PHE B N 1
ATOM 1301 C CA . PHE B 1 31 ? 0.845 2.477 17.828 1 98 31 PHE B CA 1
ATOM 1302 C C . PHE B 1 31 ? 0.628 3.793 18.562 1 98 31 PHE B C 1
ATOM 1304 O O . PHE B 1 31 ? 0.278 4.805 17.953 1 98 31 PHE B O 1
ATOM 1311 N N . ARG B 1 32 ? 0.852 3.783 19.781 1 97.75 32 ARG B N 1
ATOM 1312 C CA . ARG B 1 32 ? 0.632 4.969 20.609 1 97.75 32 ARG B CA 1
ATOM 1313 C C . ARG B 1 32 ? 1.546 6.109 20.172 1 97.75 32 ARG B C 1
ATOM 1315 O O . ARG B 1 32 ? 1.076 7.211 19.875 1 97.75 32 ARG B O 1
ATOM 1322 N N . ASP B 1 33 ? 2.848 5.848 20.109 1 98.12 33 ASP B N 1
ATOM 1323 C CA . ASP B 1 33 ? 3.814 6.887 19.781 1 98.12 33 ASP B CA 1
ATOM 1324 C C . ASP B 1 33 ? 3.586 7.422 18.375 1 98.12 33 ASP B C 1
ATOM 1326 O O . ASP B 1 33 ? 3.564 8.633 18.156 1 98.12 33 ASP B O 1
ATOM 1330 N N . LEU B 1 34 ? 3.424 6.559 17.453 1 98.25 34 LEU B N 1
ATOM 1331 C CA . LEU B 1 34 ? 3.219 6.969 16.062 1 98.25 34 LEU B CA 1
ATOM 1332 C C . LEU B 1 34 ? 1.896 7.711 15.906 1 98.25 34 LEU B C 1
ATOM 1334 O O . LEU B 1 34 ? 1.832 8.734 15.227 1 98.25 34 LEU B O 1
ATOM 1338 N N . GLY B 1 35 ? 0.882 7.195 16.516 1 97.75 35 GLY B N 1
ATOM 1339 C CA . GLY B 1 35 ? -0.411 7.859 16.484 1 97.75 35 GLY B CA 1
ATOM 1340 C C . GLY B 1 35 ? -0.378 9.266 17.047 1 97.75 35 GLY B C 1
ATOM 1341 O O . GLY B 1 35 ? -0.953 10.188 16.469 1 97.75 35 GLY B O 1
ATOM 1342 N N . GLU B 1 36 ? 0.274 9.445 18.156 1 97.56 36 GLU B N 1
ATOM 1343 C CA . GLU B 1 36 ? 0.403 10.758 18.781 1 97.56 36 GLU B CA 1
ATOM 1344 C C . GLU B 1 36 ? 1.187 11.711 17.891 1 97.56 36 GLU B C 1
ATOM 1346 O O . GLU B 1 36 ? 0.829 12.891 17.766 1 97.56 36 GLU B O 1
ATOM 1351 N N . ASN B 1 37 ? 2.258 11.227 17.297 1 97.62 37 ASN B N 1
ATOM 1352 C CA . ASN B 1 37 ? 3.051 12.062 16.406 1 97.62 37 ASN B CA 1
ATOM 1353 C C . ASN B 1 37 ? 2.238 12.5 15.188 1 97.62 37 ASN B C 1
ATOM 1355 O O . ASN B 1 37 ? 2.277 13.672 14.797 1 97.62 37 ASN B O 1
ATOM 1359 N N . ILE B 1 38 ? 1.499 11.586 14.562 1 96.06 38 ILE B N 1
ATOM 1360 C CA . ILE B 1 38 ? 0.675 11.891 13.398 1 96.06 38 ILE B CA 1
ATOM 1361 C C . ILE B 1 38 ? -0.373 12.938 13.773 1 96.06 38 ILE B C 1
ATOM 1363 O O . ILE B 1 38 ? -0.572 13.914 13.047 1 96.06 38 ILE B O 1
ATOM 1367 N N . ALA B 1 39 ? -0.982 12.781 14.914 1 93.62 39 ALA B N 1
ATOM 1368 C CA . ALA B 1 39 ? -1.996 13.727 15.375 1 93.62 39 ALA B CA 1
ATOM 1369 C C . ALA B 1 39 ? -1.402 15.117 15.57 1 93.62 39 ALA B C 1
ATOM 1371 O O . ALA B 1 39 ? -2.01 16.125 15.18 1 93.62 39 ALA B O 1
ATOM 1372 N N . MET B 1 40 ? -0.276 15.094 16.141 1 94.69 40 MET B N 1
ATOM 1373 C CA . MET B 1 40 ? 0.411 16.359 16.375 1 94.69 40 MET B CA 1
ATOM 1374 C C . MET B 1 40 ? 0.672 17.094 15.07 1 94.69 40 MET B C 1
ATOM 1376 O O . MET B 1 40 ? 0.368 18.281 14.945 1 94.69 40 MET B O 1
ATOM 1380 N N . HIS B 1 41 ? 1.166 16.422 14.07 1 93.75 41 HIS B N 1
ATOM 1381 C CA . HIS B 1 41 ? 1.494 17.047 12.797 1 93.75 41 HIS B CA 1
ATOM 1382 C C . HIS B 1 41 ? 0.233 17.453 12.039 1 93.75 41 HIS B C 1
ATOM 1384 O O . HIS B 1 41 ? 0.237 18.453 11.305 1 93.75 41 HIS B O 1
ATOM 1390 N N . CYS B 1 42 ? -0.838 16.734 12.219 1 89.81 42 CYS B N 1
ATOM 1391 C CA . CYS B 1 42 ? -2.092 17.031 11.539 1 89.81 42 CYS B CA 1
ATOM 1392 C C . CYS B 1 42 ? -2.881 18.094 12.305 1 89.81 42 CYS B C 1
ATOM 1394 O O . CYS B 1 42 ? -3.846 18.656 11.773 1 89.81 42 CYS B O 1
ATOM 1396 N N . GLY B 1 43 ? -2.494 18.328 13.508 1 88.31 43 GLY B N 1
ATOM 1397 C CA . GLY B 1 43 ? -3.23 19.281 14.328 1 88.31 43 GLY B CA 1
ATOM 1398 C C . GLY B 1 43 ? -4.59 18.766 14.758 1 88.31 43 GLY B C 1
ATOM 1399 O O . GLY B 1 43 ? -5.582 19.5 14.719 1 88.31 43 GLY B O 1
ATOM 1400 N N . ILE B 1 44 ? -4.652 17.484 15.109 1 88.5 44 ILE B N 1
ATOM 1401 C CA . ILE B 1 44 ? -5.91 16.891 15.531 1 88.5 44 ILE B CA 1
ATOM 1402 C C . ILE B 1 44 ? -5.703 16.125 16.844 1 88.5 44 ILE B C 1
ATOM 1404 O O . ILE B 1 44 ? -4.574 16 17.328 1 88.5 44 ILE B O 1
ATOM 1408 N N . ASP B 1 45 ? -6.816 15.57 17.406 1 90.19 45 ASP B N 1
ATOM 1409 C CA . ASP B 1 45 ? -6.742 14.703 18.578 1 90.19 45 ASP B CA 1
ATOM 1410 C C . ASP B 1 45 ? -6.301 13.289 18.172 1 90.19 45 ASP B C 1
ATOM 1412 O O . ASP B 1 45 ? -6.758 12.75 17.172 1 90.19 45 ASP B O 1
ATOM 1416 N N . ALA B 1 46 ? -5.418 12.711 19.031 1 92.75 46 ALA B N 1
ATOM 1417 C CA . ALA B 1 46 ? -4.875 11.383 18.75 1 92.75 46 ALA B CA 1
ATOM 1418 C C . ALA B 1 46 ? -5.988 10.352 18.625 1 92.75 46 ALA B C 1
ATOM 1420 O O . ALA B 1 46 ? -5.828 9.328 17.953 1 92.75 46 ALA B O 1
ATOM 1421 N N . ARG B 1 47 ? -7.117 10.602 19.188 1 91.12 47 ARG B N 1
ATOM 1422 C CA . ARG B 1 47 ? -8.242 9.672 19.156 1 91.12 47 ARG B CA 1
ATOM 1423 C C . ARG B 1 47 ? -8.781 9.5 17.734 1 91.12 47 ARG B C 1
ATOM 1425 O O . ARG B 1 47 ? -9.539 8.57 17.469 1 91.12 47 ARG B O 1
ATOM 1432 N N . ASN B 1 48 ? -8.414 10.398 16.828 1 88.5 48 ASN B N 1
ATOM 1433 C CA . ASN B 1 48 ? -8.938 10.375 15.461 1 88.5 48 ASN B CA 1
ATOM 1434 C C . ASN B 1 48 ? -8.008 9.625 14.516 1 88.5 48 ASN B C 1
ATOM 1436 O O . ASN B 1 48 ? -8.336 9.438 13.344 1 88.5 48 ASN B O 1
ATOM 1440 N N . VAL B 1 49 ? -6.891 9.18 14.953 1 93.69 49 VAL B N 1
ATOM 1441 C CA . VAL B 1 49 ? -5.906 8.531 14.102 1 93.69 49 VAL B CA 1
ATOM 1442 C C . VAL B 1 49 ? -6.141 7.02 14.094 1 93.69 49 VAL B C 1
ATOM 1444 O O . VAL B 1 49 ? -6.297 6.406 15.148 1 93.69 49 VAL B O 1
ATOM 1447 N N . MET B 1 50 ? -6.215 6.48 12.938 1 96.19 50 MET B N 1
ATOM 1448 C CA . MET B 1 50 ? -6.27 5.027 12.789 1 96.19 50 MET B CA 1
ATOM 1449 C C . MET B 1 50 ? -5 4.496 12.133 1 96.19 50 MET B C 1
ATOM 1451 O O . MET B 1 50 ? -4.562 5.016 11.109 1 96.19 50 MET B O 1
ATOM 1455 N N . ILE B 1 51 ? -4.363 3.484 12.742 1 98.31 51 ILE B N 1
ATOM 1456 C CA . ILE B 1 51 ? -3.203 2.799 12.188 1 98.31 51 ILE B CA 1
ATOM 1457 C C . ILE B 1 51 ? -3.482 1.3 12.102 1 98.31 51 ILE B C 1
ATOM 1459 O O . ILE B 1 51 ? -3.953 0.691 13.062 1 98.31 51 ILE B O 1
ATOM 1463 N N . VAL B 1 52 ? -3.277 0.731 11.016 1 98.25 52 VAL B N 1
ATOM 1464 C CA . VAL B 1 52 ? -3.414 -0.702 10.773 1 98.25 52 VAL B CA 1
ATOM 1465 C C . VAL B 1 52 ? -2.08 -1.274 10.297 1 98.25 52 VAL B C 1
ATOM 1467 O O . VAL B 1 52 ? -1.469 -0.745 9.367 1 98.25 52 VAL B O 1
ATOM 1470 N N . VAL B 1 53 ? -1.598 -2.312 10.961 1 98.56 53 VAL B N 1
ATOM 1471 C CA . VAL B 1 53 ? -0.422 -3.027 10.477 1 98.56 53 VAL B CA 1
ATOM 1472 C C . VAL B 1 53 ? -0.816 -4.438 10.047 1 98.56 53 VAL B C 1
ATOM 1474 O O . VAL B 1 53 ? -1.444 -5.176 10.812 1 98.56 53 VAL B O 1
ATOM 1477 N N . LEU B 1 54 ? -0.598 -4.707 8.82 1 98.12 54 LEU B N 1
ATOM 1478 C CA . LEU B 1 54 ? -0.694 -6.062 8.289 1 98.12 54 LEU B CA 1
ATOM 1479 C C . LEU B 1 54 ? 0.685 -6.707 8.18 1 98.12 54 LEU B C 1
ATOM 1481 O O . LEU B 1 54 ? 1.391 -6.516 7.191 1 98.12 54 LEU B O 1
ATOM 1485 N N . GLY B 1 55 ? 1.085 -7.473 9.18 1 97.69 55 GLY B N 1
ATOM 1486 C CA . GLY B 1 55 ? 2.361 -8.172 9.211 1 97.69 55 GLY B CA 1
ATOM 1487 C C . GLY B 1 55 ? 2.305 -9.547 8.57 1 97.69 55 GLY B C 1
ATOM 1488 O O . GLY B 1 55 ? 1.241 -9.992 8.133 1 97.69 55 GLY B O 1
ATOM 1489 N N . ASN B 1 56 ? 3.414 -10.156 8.391 1 96.75 56 ASN B N 1
ATOM 1490 C CA . ASN B 1 56 ? 3.564 -11.523 7.906 1 96.75 56 ASN B CA 1
ATOM 1491 C C . ASN B 1 56 ? 3.033 -11.672 6.48 1 96.75 56 ASN B C 1
ATOM 1493 O O . ASN B 1 56 ? 2.51 -12.727 6.117 1 96.75 56 ASN B O 1
ATOM 1497 N N . GLN B 1 57 ? 3.072 -10.602 5.773 1 96.38 57 GLN B N 1
ATOM 1498 C CA . GLN B 1 57 ? 2.623 -10.672 4.387 1 96.38 57 GLN B CA 1
ATOM 1499 C C . GLN B 1 57 ? 3.727 -11.211 3.48 1 96.38 57 GLN B C 1
ATOM 1501 O O . GLN B 1 57 ? 4.91 -11.109 3.807 1 96.38 57 GLN B O 1
ATOM 1506 N N . SER B 1 58 ? 3.352 -11.891 2.365 1 97.25 58 SER B N 1
ATOM 1507 C CA . SER B 1 58 ? 4.309 -12.258 1.328 1 97.25 58 SER B CA 1
ATOM 1508 C C . SER B 1 58 ? 4.66 -11.062 0.448 1 97.25 58 SER B C 1
ATOM 1510 O O . SER B 1 58 ? 3.797 -10.523 -0.245 1 97.25 58 SER B O 1
ATOM 1512 N N . MET B 1 59 ? 5.934 -10.742 0.545 1 97.12 59 MET B N 1
ATOM 1513 C CA . MET B 1 59 ? 6.316 -9.531 -0.176 1 97.12 59 MET B CA 1
ATOM 1514 C C . MET B 1 59 ? 7.629 -9.734 -0.924 1 97.12 59 MET B C 1
ATOM 1516 O O . MET B 1 59 ? 8.461 -10.547 -0.519 1 97.12 59 MET B O 1
ATOM 1520 N N . TYR B 1 60 ? 7.715 -9.023 -1.968 1 97.5 60 TYR B N 1
ATOM 1521 C CA . TYR B 1 60 ? 8.875 -9.008 -2.854 1 97.5 60 TYR B CA 1
ATOM 1522 C C . TYR B 1 60 ? 9.219 -7.59 -3.285 1 97.5 60 TYR B C 1
ATOM 1524 O O . TYR B 1 60 ? 8.367 -6.871 -3.816 1 97.5 60 TYR B O 1
ATOM 1532 N N . PHE B 1 61 ? 10.398 -7.168 -3.023 1 96.75 61 PHE B N 1
ATOM 1533 C CA . PHE B 1 61 ? 10.867 -5.832 -3.385 1 96.75 61 PHE B CA 1
ATOM 1534 C C . PHE B 1 61 ? 12.359 -5.836 -3.672 1 96.75 61 PHE B C 1
ATOM 1536 O O . PHE B 1 61 ? 13.141 -6.402 -2.904 1 96.75 61 PHE B O 1
ATOM 1543 N N . GLY B 1 62 ? 12.773 -5.176 -4.809 1 91.06 62 GLY B N 1
ATOM 1544 C CA . GLY B 1 62 ? 14.188 -5.113 -5.137 1 91.06 62 GLY B CA 1
ATOM 1545 C C . GLY B 1 62 ? 14.789 -6.473 -5.441 1 91.06 62 GLY B C 1
ATOM 1546 O O . GLY B 1 62 ? 15.898 -6.781 -5 1 91.06 62 GLY B O 1
ATOM 1547 N N . CYS B 1 63 ? 13.914 -7.312 -5.949 1 94.25 63 CYS B N 1
ATOM 1548 C CA . CYS B 1 63 ? 14.328 -8.648 -6.359 1 94.25 63 CYS B CA 1
ATOM 1549 C C . CYS B 1 63 ? 14.641 -9.523 -5.148 1 94.25 63 CYS B C 1
ATOM 1551 O O . CYS B 1 63 ? 15.547 -10.352 -5.191 1 94.25 63 CYS B O 1
ATOM 1553 N N . SER B 1 64 ? 14.055 -9.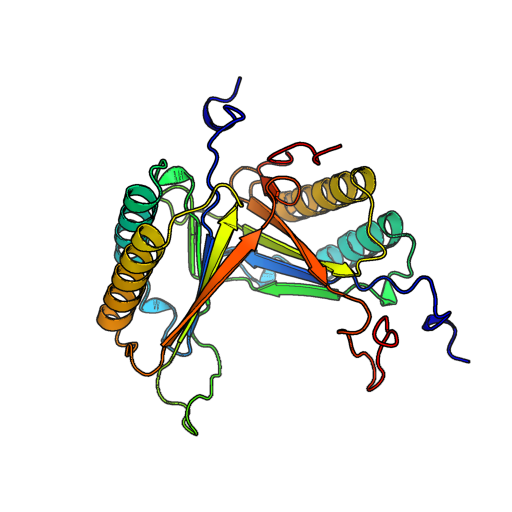203 -4.105 1 96.38 64 SER B N 1
ATOM 1554 C CA . SER B 1 64 ? 14.336 -9.945 -2.883 1 96.38 64 SER B CA 1
ATOM 1555 C C . SER B 1 64 ? 13.102 -10.023 -1.992 1 96.38 64 SER B C 1
ATOM 1557 O O . SER B 1 64 ? 12.211 -9.172 -2.074 1 96.38 64 SER B O 1
ATOM 1559 N N . GLU B 1 65 ? 13.141 -11.062 -1.124 1 96.81 65 GLU B N 1
ATOM 1560 C CA . GLU B 1 65 ? 12.078 -11.227 -0.14 1 96.81 65 GLU B CA 1
ATOM 1561 C C . GLU B 1 65 ? 12.508 -10.711 1.23 1 96.81 65 GLU B C 1
ATOM 1563 O O . GLU B 1 65 ? 11.828 -10.953 2.23 1 96.81 65 GLU B O 1
ATOM 1568 N N . ALA B 1 66 ? 13.617 -9.992 1.275 1 97.75 66 ALA B N 1
ATOM 1569 C CA . ALA B 1 66 ? 14.078 -9.422 2.539 1 97.75 66 ALA B CA 1
ATOM 1570 C C . ALA B 1 66 ? 13.031 -8.477 3.123 1 97.75 66 ALA B C 1
ATOM 1572 O O . ALA B 1 66 ? 12.117 -8.031 2.416 1 97.75 66 ALA B O 1
ATOM 1573 N N . ILE B 1 67 ? 13.109 -8.125 4.34 1 98.56 67 ILE B N 1
ATOM 1574 C CA . ILE B 1 67 ? 12.141 -7.32 5.07 1 98.56 67 ILE B CA 1
ATOM 1575 C C . ILE B 1 67 ? 11.906 -6 4.336 1 98.56 67 ILE B C 1
ATOM 1577 O O . ILE B 1 67 ? 12.859 -5.34 3.92 1 98.56 67 ILE B O 1
ATOM 1581 N N . CYS B 1 68 ? 10.641 -5.645 4.164 1 98.62 68 CYS B N 1
ATOM 1582 C CA . CYS B 1 68 ? 10.227 -4.418 3.494 1 98.62 68 CYS B CA 1
ATOM 1583 C C . CYS B 1 68 ? 8.828 -4.004 3.926 1 98.62 68 CYS B C 1
ATOM 1585 O O . CYS B 1 68 ? 8.188 -4.695 4.727 1 98.62 68 CYS B O 1
ATOM 1587 N N . ALA B 1 69 ? 8.391 -2.803 3.465 1 98.69 69 ALA B N 1
ATOM 1588 C CA . ALA B 1 69 ? 7.055 -2.344 3.848 1 98.69 69 ALA B CA 1
ATOM 1589 C C . ALA B 1 69 ? 6.453 -1.444 2.771 1 98.69 69 ALA B C 1
ATOM 1591 O O . ALA B 1 69 ? 7.184 -0.776 2.035 1 98.69 69 ALA B O 1
ATOM 1592 N N . LEU B 1 70 ? 5.207 -1.54 2.652 1 98.69 70 LEU B N 1
ATOM 1593 C CA . LEU B 1 70 ? 4.371 -0.597 1.921 1 98.69 70 LEU B CA 1
ATOM 1594 C C . LEU B 1 70 ? 3.402 0.113 2.863 1 98.69 70 LEU B C 1
ATOM 1596 O O . LEU B 1 70 ? 2.521 -0.521 3.447 1 98.69 70 LEU B O 1
ATOM 1600 N N . ALA B 1 71 ? 3.611 1.399 3.006 1 98.5 71 ALA B N 1
ATOM 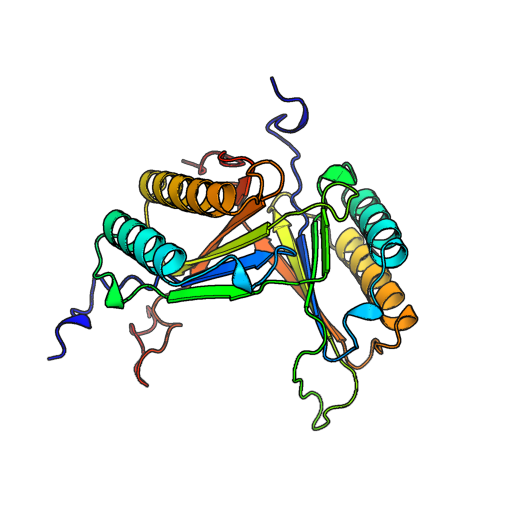1601 C CA . ALA B 1 71 ? 2.717 2.197 3.84 1 98.5 71 ALA B CA 1
ATOM 1602 C C . ALA B 1 71 ? 1.838 3.107 2.984 1 98.5 71 ALA B C 1
ATOM 1604 O O . ALA B 1 71 ? 2.295 3.656 1.98 1 98.5 71 ALA B O 1
ATOM 1605 N N . SER B 1 72 ? 0.636 3.256 3.365 1 97.19 72 SER B N 1
ATOM 1606 C CA . SER B 1 72 ? -0.326 4.133 2.703 1 97.19 72 SER B CA 1
ATOM 1607 C C . SER B 1 72 ? -1.025 5.043 3.705 1 97.19 72 SER B C 1
ATOM 1609 O O . SER B 1 72 ? -1.601 4.57 4.688 1 97.19 72 SER B O 1
ATOM 1611 N N . PHE B 1 73 ? -0.916 6.316 3.42 1 96.06 73 PHE B N 1
ATOM 1612 C CA . PHE B 1 73 ? -1.534 7.332 4.262 1 96.06 73 PHE B CA 1
ATOM 1613 C C . PHE B 1 73 ? -2.703 7.996 3.541 1 96.06 73 PHE B C 1
ATOM 1615 O O . PHE B 1 73 ? -2.523 8.594 2.48 1 96.06 73 PHE B O 1
ATOM 1622 N N . VAL B 1 74 ? -3.912 7.812 4.047 1 92.5 74 VAL B N 1
ATOM 1623 C CA . VAL B 1 74 ? -5.105 8.422 3.469 1 92.5 74 VAL B CA 1
ATOM 1624 C C . VAL B 1 74 ? -5.551 9.602 4.328 1 92.5 74 VAL B C 1
ATOM 1626 O O . VAL B 1 74 ? -5.684 9.477 5.547 1 92.5 74 VAL B O 1
ATOM 1629 N N . ILE B 1 75 ? -5.777 10.68 3.688 1 84.81 75 ILE B N 1
ATOM 1630 C CA . ILE B 1 75 ? -6.176 11.891 4.395 1 84.81 75 ILE B CA 1
ATOM 1631 C C . ILE B 1 75 ? -7.211 12.648 3.568 1 84.81 75 ILE B C 1
ATOM 1633 O O . ILE B 1 75 ? -7.285 12.484 2.348 1 84.81 75 ILE B O 1
ATOM 1637 N N . THR B 1 76 ? -7.984 13.414 4.246 1 81.38 76 THR B N 1
ATOM 1638 C CA . THR B 1 76 ? -8.938 14.266 3.547 1 81.38 76 THR B CA 1
ATOM 1639 C C . THR B 1 76 ? -8.234 15.453 2.898 1 81.38 76 THR B C 1
ATOM 1641 O O . THR B 1 76 ? -7.082 15.75 3.227 1 81.38 76 THR B O 1
ATOM 1644 N N . ASP B 1 77 ? -8.945 16.016 1.952 1 67.25 77 ASP B N 1
ATOM 1645 C CA . ASP B 1 77 ? -8.383 17.047 1.09 1 67.25 77 ASP B CA 1
ATOM 1646 C C . ASP B 1 77 ? -7.988 18.281 1.897 1 67.25 77 ASP B C 1
ATOM 1648 O O . ASP B 1 77 ? -7.246 19.141 1.411 1 67.25 77 ASP B O 1
ATOM 1652 N N . ASP B 1 78 ? -8.695 18.562 3.031 1 64.81 78 ASP B N 1
ATOM 1653 C CA . ASP B 1 78 ? -8.164 19.703 3.783 1 64.81 78 ASP B CA 1
ATOM 1654 C C . ASP B 1 78 ? -6.809 19.359 4.402 1 64.81 78 ASP B C 1
ATOM 1656 O O . ASP B 1 78 ? -6.742 18.719 5.449 1 64.81 78 ASP B O 1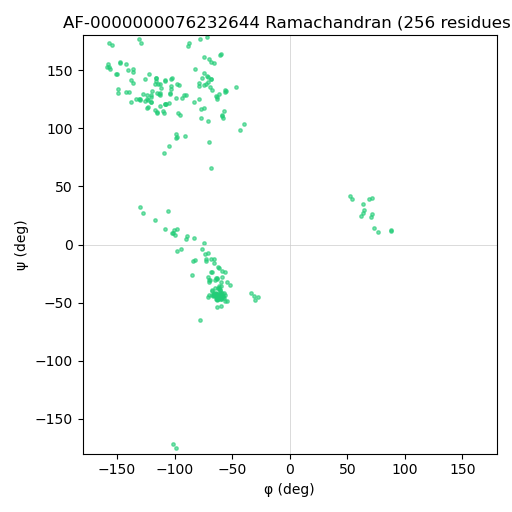
ATOM 1660 N N . LEU B 1 79 ? -5.969 19.172 3.574 1 61.59 79 LEU B N 1
ATOM 1661 C CA . LEU B 1 79 ? -4.66 18.594 3.295 1 61.59 79 LEU B CA 1
ATOM 1662 C C . LEU B 1 79 ? -3.652 18.984 4.371 1 61.59 79 LEU B C 1
ATOM 1664 O O . LEU B 1 79 ? -3.818 20 5.047 1 61.59 79 LEU B O 1
ATOM 1668 N N . ILE B 1 80 ? -2.971 18.016 4.73 1 78.56 80 ILE B N 1
ATOM 1669 C CA . ILE B 1 80 ? -1.646 18.328 5.262 1 78.56 80 ILE B CA 1
ATOM 1670 C C . ILE B 1 80 ? -0.763 18.891 4.148 1 78.56 80 ILE B C 1
ATOM 1672 O O . ILE B 1 80 ? -0.947 18.562 2.975 1 78.56 80 ILE B O 1
ATOM 1676 N N . ASN B 1 81 ? -0.137 19.953 4.539 1 85.31 81 ASN B N 1
ATOM 1677 C CA . ASN B 1 81 ? 0.761 20.531 3.543 1 85.31 81 ASN B CA 1
ATOM 1678 C C . ASN B 1 81 ? 2.006 19.672 3.352 1 85.31 81 ASN B C 1
ATOM 1680 O O . ASN B 1 81 ? 2.146 18.625 3.986 1 85.31 81 ASN B O 1
ATOM 1684 N N . ASN B 1 82 ? 2.818 20.094 2.475 1 87.31 82 ASN B N 1
ATOM 1685 C CA . ASN B 1 82 ? 4.004 19.312 2.113 1 87.31 82 ASN B CA 1
ATOM 1686 C C . ASN B 1 82 ? 4.945 19.141 3.303 1 87.31 82 ASN B C 1
ATOM 1688 O O . ASN B 1 82 ? 5.582 18.109 3.451 1 87.31 82 ASN B O 1
ATOM 1692 N N . GLU B 1 83 ? 5.012 20.188 4.039 1 90.06 83 GLU B N 1
ATOM 1693 C CA . GLU B 1 83 ? 5.852 20.094 5.23 1 90.06 83 GLU B CA 1
ATOM 1694 C C . GLU B 1 83 ? 5.324 19.047 6.203 1 90.06 83 GLU B C 1
ATOM 1696 O O . GLU B 1 83 ? 6.094 18.25 6.742 1 90.06 83 GLU B O 1
ATOM 1701 N N . GLN B 1 84 ? 4.039 19.078 6.434 1 91.5 84 GLN B N 1
ATOM 1702 C CA . GLN B 1 84 ? 3.412 18.094 7.312 1 91.5 84 GLN B CA 1
ATOM 1703 C C . GLN B 1 84 ? 3.594 16.672 6.777 1 91.5 84 GLN B C 1
ATOM 1705 O O . GLN B 1 84 ? 3.865 15.75 7.539 1 91.5 84 GLN B O 1
ATOM 1710 N N . LYS B 1 85 ? 3.494 16.531 5.461 1 91.62 85 LYS B N 1
ATOM 1711 C CA . LYS B 1 85 ? 3.732 15.234 4.848 1 91.62 85 LYS B CA 1
ATOM 1712 C C . LYS B 1 85 ? 5.145 14.742 5.137 1 91.62 85 LYS B C 1
ATOM 1714 O O . LYS B 1 85 ? 5.344 13.57 5.477 1 91.62 85 LYS B O 1
ATOM 1719 N N . SER B 1 86 ? 6.023 15.648 5.039 1 93.75 86 SER B N 1
ATOM 1720 C CA . SER B 1 86 ? 7.422 15.297 5.266 1 93.75 86 SER B CA 1
ATOM 1721 C C . SER B 1 86 ? 7.656 14.875 6.711 1 93.75 86 SER B C 1
ATOM 1723 O O . SER B 1 86 ? 8.352 13.891 6.973 1 93.75 86 SER B O 1
ATOM 1725 N N . LYS B 1 87 ? 7.066 15.594 7.574 1 95.94 87 LYS B N 1
ATOM 1726 C CA . LYS B 1 87 ? 7.23 15.281 8.992 1 95.94 87 LYS B CA 1
ATOM 1727 C C . LYS B 1 87 ? 6.594 13.938 9.328 1 95.94 87 LYS B C 1
ATOM 1729 O O . LYS B 1 87 ? 7.191 13.117 10.039 1 95.94 87 LYS B O 1
ATOM 1734 N N . ILE B 1 88 ? 5.406 13.727 8.812 1 96.38 88 ILE B N 1
ATOM 1735 C CA . ILE B 1 88 ? 4.715 12.469 9.039 1 96.38 88 ILE B CA 1
ATOM 1736 C C . ILE B 1 88 ? 5.527 11.32 8.445 1 96.38 88 ILE B C 1
ATOM 1738 O O . ILE B 1 88 ? 5.699 10.281 9.094 1 96.38 88 ILE B O 1
ATOM 1742 N N . SER B 1 89 ? 6.035 11.539 7.293 1 97.06 89 SER B N 1
ATOM 1743 C CA . SER B 1 89 ? 6.848 10.508 6.652 1 97.06 89 SER B CA 1
ATOM 1744 C C . SER B 1 89 ? 8.062 10.148 7.5 1 97.06 89 SER B C 1
ATOM 1746 O O . SER B 1 89 ? 8.352 8.969 7.715 1 97.06 89 SER B O 1
ATOM 1748 N N . THR B 1 90 ? 8.727 11.148 7.98 1 97.5 90 THR B N 1
ATOM 1749 C CA . THR B 1 90 ? 9.891 10.938 8.836 1 97.5 90 THR B CA 1
ATOM 1750 C C . THR B 1 90 ? 9.523 10.078 10.039 1 97.5 90 THR B C 1
ATOM 1752 O O . THR B 1 90 ? 10.242 9.133 10.375 1 97.5 90 THR B O 1
ATOM 1755 N N . ASP B 1 91 ? 8.43 10.367 10.609 1 98.12 91 ASP B N 1
ATOM 1756 C CA . ASP B 1 91 ? 7.988 9.625 11.781 1 98.12 91 ASP B CA 1
ATOM 1757 C C . ASP B 1 91 ? 7.684 8.172 11.43 1 98.12 91 ASP B C 1
ATOM 1759 O O . ASP B 1 91 ? 8.023 7.258 12.188 1 98.12 91 ASP B O 1
ATOM 1763 N N . VAL B 1 92 ? 7.016 7.961 10.328 1 98.56 92 VAL B N 1
ATOM 1764 C CA . VAL B 1 92 ? 6.656 6.609 9.898 1 98.56 92 VAL B CA 1
ATOM 1765 C C . VAL B 1 92 ? 7.922 5.801 9.633 1 98.56 92 VAL B C 1
ATOM 1767 O O . VAL B 1 92 ? 8.062 4.68 10.125 1 98.56 92 VAL B O 1
ATOM 1770 N N . PHE B 1 93 ? 8.891 6.387 8.945 1 98.56 93 PHE B N 1
ATOM 1771 C CA . PHE B 1 93 ? 10.141 5.691 8.633 1 98.56 93 PHE B CA 1
ATOM 1772 C C . PHE B 1 93 ? 10.906 5.359 9.914 1 98.56 93 PHE B C 1
ATOM 1774 O O . PHE B 1 93 ? 11.406 4.242 10.062 1 98.56 93 PHE B O 1
ATOM 1781 N N . LYS B 1 94 ? 10.961 6.309 10.766 1 98.38 94 LYS B N 1
ATOM 1782 C CA . LYS B 1 94 ? 11.664 6.094 12.023 1 98.38 94 LYS B CA 1
ATOM 1783 C C . LYS B 1 94 ? 11.023 4.969 12.828 1 98.38 94 LYS B C 1
ATOM 1785 O O . LYS B 1 94 ? 11.727 4.117 13.383 1 98.38 94 LYS B O 1
ATOM 1790 N N . ALA B 1 95 ? 9.758 5.008 12.922 1 98.62 95 ALA B N 1
ATOM 1791 C CA . ALA B 1 95 ? 9.039 3.99 13.688 1 98.62 95 ALA B CA 1
ATOM 1792 C C . ALA B 1 95 ? 9.281 2.598 13.109 1 98.62 95 ALA B C 1
ATOM 1794 O O . ALA B 1 95 ? 9.5 1.641 13.852 1 98.62 95 ALA B O 1
ATOM 1795 N N . LEU B 1 96 ? 9.211 2.482 11.797 1 98.69 96 LEU B N 1
ATOM 1796 C CA . LEU B 1 96 ? 9.414 1.198 11.133 1 98.69 96 LEU B CA 1
ATOM 1797 C C . LEU B 1 96 ? 10.852 0.728 11.281 1 98.69 96 LEU B C 1
ATOM 1799 O O . LEU B 1 96 ? 11.102 -0.458 11.508 1 98.69 96 LEU B O 1
ATOM 1803 N N . LEU B 1 97 ? 11.781 1.648 11.164 1 98.5 97 LEU B N 1
ATOM 1804 C CA . LEU B 1 97 ? 13.195 1.32 11.336 1 98.5 97 LEU B CA 1
ATOM 1805 C C . LEU B 1 97 ? 13.445 0.705 12.711 1 98.5 97 LEU B C 1
ATOM 1807 O O . LEU B 1 97 ? 14.195 -0.27 12.828 1 98.5 97 LEU B O 1
ATOM 1811 N N . ALA B 1 98 ? 12.828 1.239 13.688 1 98.06 98 ALA B N 1
ATOM 1812 C CA . ALA B 1 98 ? 12.977 0.741 15.047 1 98.06 98 ALA B CA 1
ATOM 1813 C C . ALA B 1 98 ? 12.5 -0.702 15.164 1 98.06 98 ALA B C 1
ATOM 1815 O O . ALA B 1 98 ? 12.867 -1.414 16.109 1 98.06 98 ALA B O 1
ATOM 1816 N N . LYS B 1 99 ? 11.672 -1.105 14.195 1 98.25 99 LYS B N 1
ATOM 1817 C CA . LYS B 1 99 ? 11.148 -2.469 14.203 1 98.25 99 LYS B CA 1
ATOM 1818 C C . LYS B 1 99 ? 11.898 -3.35 13.203 1 98.25 99 LYS B C 1
ATOM 1820 O O . LYS B 1 99 ? 11.461 -4.461 12.898 1 98.25 99 LYS B O 1
ATOM 1825 N N . GLY B 1 100 ? 12.977 -2.848 12.664 1 98.12 100 GLY B N 1
ATOM 1826 C CA . GLY B 1 100 ? 13.828 -3.623 11.781 1 98.12 100 GLY B CA 1
ATOM 1827 C C . GLY B 1 100 ? 13.406 -3.545 10.328 1 98.12 100 GLY B C 1
ATOM 1828 O O . GLY B 1 100 ? 13.852 -4.34 9.5 1 98.12 100 GLY B O 1
ATOM 1829 N N . VAL B 1 101 ? 12.531 -2.668 10 1 98.62 101 VAL B N 1
ATOM 1830 C CA . VAL B 1 101 ? 12.133 -2.453 8.617 1 98.62 101 VAL B CA 1
ATOM 1831 C C . VAL B 1 101 ? 12.938 -1.3 8.023 1 98.62 101 VAL B C 1
ATOM 1833 O O . VAL B 1 101 ? 12.727 -0.139 8.383 1 98.62 101 VAL B O 1
ATOM 1836 N N . PRO B 1 102 ? 13.805 -1.613 7.102 1 98.38 102 PRO B N 1
ATOM 1837 C CA . PRO B 1 102 ? 14.688 -0.568 6.578 1 98.38 102 PRO B CA 1
ATOM 1838 C C . PRO B 1 102 ? 13.945 0.482 5.758 1 98.38 102 PRO B C 1
ATOM 1840 O O . PRO B 1 102 ? 13.031 0.145 5 1 98.38 102 PRO B O 1
ATOM 1843 N N . SER B 1 103 ? 14.391 1.758 5.918 1 97.69 103 SER B N 1
ATOM 1844 C CA . SER B 1 103 ? 13.812 2.84 5.133 1 97.69 103 SER B CA 1
ATOM 1845 C C . SER B 1 103 ? 14.094 2.66 3.646 1 97.69 103 SER B C 1
ATOM 1847 O O . SER B 1 103 ? 13.281 3.043 2.803 1 97.69 103 SER B O 1
ATOM 1849 N N . SER B 1 104 ? 15.18 2.02 3.275 1 96.31 104 SER B N 1
ATOM 1850 C CA . SER B 1 104 ? 15.594 1.814 1.892 1 96.31 104 SER B CA 1
ATOM 1851 C C . SER B 1 104 ? 14.773 0.719 1.225 1 96.31 104 SER B C 1
ATOM 1853 O O . SER B 1 104 ? 14.953 0.429 0.04 1 96.31 104 SER B O 1
ATOM 1855 N N . ARG B 1 105 ? 13.922 0.116 1.99 1 97.44 105 ARG B N 1
ATOM 1856 C CA . ARG B 1 105 ? 13.023 -0.894 1.446 1 97.44 105 ARG B CA 1
ATOM 1857 C C . ARG B 1 105 ? 11.578 -0.617 1.857 1 97.44 105 ARG B C 1
ATOM 1859 O O . ARG B 1 105 ? 10.812 -1.548 2.109 1 97.44 105 ARG B O 1
ATOM 1866 N N . THR B 1 106 ? 11.219 0.649 2 1 97.69 106 THR B N 1
ATOM 1867 C CA . THR B 1 106 ? 9.875 1.07 2.387 1 97.69 106 THR B CA 1
ATOM 1868 C C . THR B 1 106 ? 9.344 2.141 1.434 1 97.69 106 THR B C 1
ATOM 1870 O O . THR B 1 106 ? 10.023 3.143 1.185 1 97.69 106 THR B O 1
ATOM 1873 N N . TYR B 1 107 ? 8.18 1.875 0.859 1 96.81 107 TYR B N 1
ATOM 1874 C CA . TYR B 1 107 ? 7.398 2.906 0.185 1 96.81 107 TYR B CA 1
ATOM 1875 C C . TYR B 1 107 ? 6.305 3.447 1.098 1 96.81 107 TYR B C 1
ATOM 1877 O O . TYR B 1 107 ? 5.66 2.688 1.823 1 96.81 107 TYR B O 1
ATOM 1885 N N . LEU B 1 108 ? 6.156 4.746 1.055 1 97.25 108 LEU B N 1
ATOM 1886 C CA . LEU B 1 108 ? 5.031 5.414 1.7 1 97.25 108 LEU B CA 1
ATOM 1887 C C . LEU B 1 108 ? 4.277 6.293 0.708 1 97.25 108 LEU B C 1
ATOM 1889 O O . LEU B 1 108 ? 4.875 7.16 0.066 1 97.25 108 LEU B O 1
ATOM 1893 N N . THR B 1 109 ? 3.029 6.062 0.576 1 94.81 109 THR B N 1
ATOM 1894 C CA . THR B 1 109 ? 2.205 6.82 -0.357 1 94.81 109 THR B CA 1
ATOM 1895 C C . THR B 1 109 ? 1.146 7.625 0.391 1 94.81 109 THR B C 1
ATOM 1897 O O . THR B 1 109 ? 0.625 7.176 1.414 1 94.81 109 THR B O 1
ATOM 1900 N N . PHE B 1 110 ? 0.85 8.828 -0.093 1 92.81 110 PHE B N 1
ATOM 1901 C CA . PHE B 1 110 ? -0.241 9.648 0.412 1 92.81 110 PHE B CA 1
ATOM 1902 C C . PHE B 1 110 ? -1.396 9.688 -0.582 1 92.81 110 PHE B C 1
ATOM 1904 O O . PHE B 1 110 ? -1.212 10.062 -1.743 1 92.81 110 PHE B O 1
ATOM 1911 N N . ASP B 1 111 ? -2.547 9.242 -0.096 1 89 111 ASP B N 1
ATOM 1912 C CA . ASP B 1 111 ? -3.76 9.242 -0.907 1 89 111 ASP B CA 1
ATOM 1913 C C . ASP B 1 111 ? -4.785 10.234 -0.356 1 89 111 ASP B C 1
ATOM 1915 O O . ASP B 1 111 ? -5.039 10.266 0.85 1 89 111 ASP B O 1
ATOM 1919 N N . ARG B 1 112 ? -5.352 10.898 -1.345 1 84.88 112 ARG B N 1
ATOM 1920 C CA . ARG B 1 112 ? -6.348 11.883 -0.939 1 84.88 112 ARG B CA 1
ATOM 1921 C C . ARG B 1 112 ? -7.762 11.352 -1.158 1 84.88 112 ARG B C 1
ATOM 1923 O O . ARG B 1 112 ? -8.023 10.648 -2.137 1 84.88 112 ARG B O 1
ATOM 1930 N N . ILE B 1 113 ? -8.57 11.75 -0.208 1 87.19 113 ILE B N 1
ATOM 1931 C CA . ILE B 1 113 ? -9.977 11.398 -0.303 1 87.19 113 ILE B CA 1
ATOM 1932 C C . ILE B 1 113 ? -10.836 12.609 0.062 1 87.19 113 ILE B C 1
ATOM 1934 O O . ILE B 1 113 ? -10.5 13.367 0.973 1 87.19 113 ILE B O 1
ATOM 1938 N N . GLU B 1 114 ? -11.875 12.805 -0.665 1 86.69 114 GLU B N 1
ATOM 1939 C CA . GLU B 1 114 ? -12.805 13.883 -0.344 1 86.69 114 GLU B CA 1
ATOM 1940 C C . GLU B 1 114 ? -13.555 13.602 0.957 1 86.69 114 GLU B C 1
ATOM 1942 O O . GLU B 1 114 ? -13.977 12.469 1.201 1 86.69 114 GLU B O 1
ATOM 1947 N N . LYS B 1 115 ? -13.75 14.695 1.681 1 84.31 115 LYS B N 1
ATOM 1948 C CA . LYS B 1 115 ? -14.461 14.562 2.949 1 84.31 115 LYS B CA 1
ATOM 1949 C C . LYS B 1 115 ? -15.867 14 2.736 1 84.31 115 LYS B C 1
ATOM 1951 O O . LYS B 1 115 ? -16.375 13.242 3.562 1 84.31 115 LYS B O 1
ATOM 1956 N N . SER B 1 116 ? -16.453 14.383 1.651 1 88.38 116 SER B N 1
ATOM 1957 C CA . SER B 1 116 ? -17.828 13.977 1.357 1 88.38 116 SER B CA 1
ATOM 1958 C C . SER B 1 116 ? -17.922 12.484 1.066 1 88.38 116 SER B C 1
ATOM 1960 O O . SER B 1 116 ? -19 11.914 1.036 1 88.38 116 SER B O 1
ATOM 1962 N N . ASP B 1 117 ? -16.812 11.953 0.894 1 89.69 117 ASP B N 1
ATOM 1963 C CA . ASP B 1 117 ? -16.797 10.531 0.573 1 89.69 117 ASP B CA 1
ATOM 1964 C C . ASP B 1 117 ? -16.484 9.695 1.812 1 89.69 117 ASP B C 1
ATOM 1966 O O . ASP B 1 117 ? -16.297 8.477 1.716 1 89.69 117 ASP B O 1
ATOM 1970 N N . ILE B 1 118 ? -16.438 10.32 2.957 1 87.81 118 ILE B N 1
ATOM 1971 C CA . ILE B 1 118 ? -16.078 9.625 4.188 1 87.81 118 ILE B CA 1
ATOM 1972 C C . ILE B 1 118 ? -17.281 9.625 5.145 1 87.81 118 ILE B C 1
ATOM 1974 O O . ILE B 1 118 ? -17.938 10.648 5.32 1 87.81 118 ILE B O 1
ATOM 1978 N N . PHE B 1 119 ? -17.531 8.422 5.621 1 90.31 119 PHE B N 1
ATOM 1979 C CA . PHE B 1 119 ? -18.547 8.266 6.66 1 90.31 119 PHE B CA 1
ATOM 1980 C C . PHE B 1 119 ? -17.906 7.793 7.965 1 90.31 119 PHE B C 1
ATOM 1982 O O . PHE B 1 119 ? -17 6.961 7.953 1 90.31 119 PHE B O 1
ATOM 1989 N N . PHE B 1 120 ? -18.328 8.352 9.062 1 88.56 120 PHE B N 1
ATOM 1990 C CA . PHE B 1 120 ? -17.906 7.977 10.406 1 88.56 120 PHE B CA 1
ATOM 1991 C C . PHE B 1 120 ? -19.094 7.984 11.367 1 88.56 120 PHE B C 1
ATOM 1993 O O . PHE B 1 120 ? -19.891 8.922 11.359 1 88.56 120 PHE B O 1
ATOM 2000 N N . ASN B 1 121 ? -19.203 6.863 12.125 1 90.25 121 ASN B N 1
ATOM 2001 C CA . ASN B 1 121 ? -20.312 6.746 13.078 1 90.25 121 ASN B CA 1
ATOM 2002 C C . ASN B 1 121 ? -21.656 7.012 12.422 1 90.25 121 ASN B C 1
ATOM 2004 O O . ASN B 1 121 ? -22.469 7.773 12.945 1 90.25 121 ASN B O 1
ATOM 2008 N N . THR B 1 122 ? -21.766 6.492 11.281 1 91.5 122 THR B N 1
ATOM 2009 C CA . THR B 1 122 ? -22.984 6.453 10.477 1 91.5 122 THR B CA 1
ATOM 2010 C C . THR B 1 122 ? -23.297 7.832 9.914 1 91.5 122 THR B C 1
ATOM 2012 O O . THR B 1 122 ? -24.406 8.07 9.422 1 91.5 122 THR B O 1
ATOM 2015 N N . LYS B 1 123 ? -22.344 8.711 9.984 1 88.06 123 LYS B N 1
ATOM 2016 C CA . LYS B 1 123 ? -22.531 10.062 9.484 1 88.06 123 LYS B CA 1
ATOM 2017 C C . LYS B 1 123 ? -21.453 10.438 8.477 1 88.06 123 LYS B C 1
ATOM 2019 O O . LYS B 1 123 ? -20.297 10.055 8.625 1 88.06 123 LYS B O 1
ATOM 2024 N N . ARG B 1 124 ? -21.922 11.18 7.488 1 87.88 124 ARG B N 1
ATOM 2025 C CA . ARG B 1 124 ? -20.969 11.742 6.527 1 87.88 124 ARG B CA 1
ATOM 2026 C C . ARG B 1 124 ? -20.172 12.875 7.152 1 87.88 124 ARG B C 1
ATOM 2028 O O . ARG B 1 124 ? -20.703 13.688 7.906 1 87.88 124 ARG B O 1
ATOM 2035 N N . LEU B 1 125 ? -18.891 12.898 6.883 1 83.81 125 LEU B N 1
ATOM 2036 C CA . LEU B 1 125 ? -18.031 13.906 7.492 1 83.81 125 LEU B CA 1
ATOM 2037 C C . LEU B 1 125 ? -18.328 15.289 6.93 1 83.81 125 LEU B C 1
ATOM 2039 O O . LEU B 1 125 ? -18.047 16.297 7.582 1 83.81 125 LEU B O 1
ATOM 2043 N N . ALA B 1 126 ? -18.766 15.297 5.664 1 81.25 126 ALA B N 1
ATOM 2044 C CA . ALA B 1 126 ? -19.125 16.562 5.035 1 81.25 126 ALA B CA 1
ATOM 2045 C C . ALA B 1 126 ? -20.078 16.344 3.865 1 81.25 126 ALA B C 1
ATOM 2047 O O . ALA B 1 126 ? -20.125 15.25 3.295 1 81.25 126 ALA B O 1
ATOM 2048 N N . ARG B 1 127 ? -20.828 17.359 3.572 1 77.94 127 ARG B N 1
ATOM 2049 C CA . ARG B 1 127 ? -21.703 17.281 2.406 1 77.94 127 ARG B CA 1
ATOM 2050 C C . ARG B 1 127 ? -20.906 17.422 1.113 1 77.94 127 ARG B C 1
ATOM 2052 O O . ARG B 1 127 ? -19.922 18.141 1.066 1 77.94 127 ARG B O 1
ATOM 2059 N N . PRO B 1 128 ? -21.422 16.672 -0.036 1 76.62 128 PRO B N 1
ATOM 2060 C CA . PRO B 1 128 ? -20.75 16.844 -1.323 1 76.62 128 PRO B CA 1
ATOM 2061 C C . PRO B 1 128 ? -20.797 18.281 -1.832 1 76.62 128 PRO B C 1
ATOM 2063 O O . PRO B 1 128 ? -21.766 19 -1.575 1 76.62 128 PRO B O 1
ATOM 2066 N N . LYS B 1 129 ? -19.5 18.734 -2.199 1 66.44 129 LYS B N 1
ATOM 2067 C CA . LYS B 1 129 ? -19.469 20.062 -2.789 1 66.44 129 LYS B CA 1
ATOM 2068 C C . LYS B 1 129 ? -20.359 20.125 -4.027 1 66.44 129 LYS B C 1
ATOM 2070 O O . LYS B 1 129 ? -20.422 19.188 -4.805 1 66.44 129 LYS B O 1
ATOM 2075 N N . ASP B 1 130 ? -21.453 20.938 -3.979 1 60.62 130 ASP B N 1
ATOM 2076 C CA . ASP B 1 130 ? -22.297 21.172 -5.137 1 60.62 130 ASP B CA 1
ATOM 2077 C C . ASP B 1 130 ? -21.469 21.547 -6.363 1 60.62 130 ASP B C 1
ATOM 2079 O O . ASP B 1 130 ? -20.391 22.141 -6.234 1 60.62 130 ASP B O 1
#

pLDDT: mean 89.35, std 15.03, range [29.89, 98.88]

Radius of gyration: 18.78 Å; Cα contacts (8 Å, |Δi|>4): 500; chains: 2; bounding box: 47×46×46 Å

Foldseek 3Di:
DPPQLPQDQNKQKEKEKEKLADPVLCDDVLLVVLLVQLCVLSVHDSVRYHYHYHYNDQDDDPNDRPIAMEMEIEIEPVDRDPVSVVSSVVSVQVSVVVSVHHPVRYDYYYDYDHQQPDDDPNHRSDNPDD/DPPCLPQPQNKQKEKEKEKLADPVLCDDVLLVVLLVQLCVLSVHDSVRYHYHYHYNDQDDDPNDRPIAMEMEIEIEPVDRDPVSVVSSVVSVQVSVVVSVHHPVRYDYYYHYDHQQVDDDPNHRSHNPDD